Protein AF-A0A914UEM9-F1 (afdb_monomer_lite)

Structure (mmCIF, N/CA/C/O backbone):
data_AF-A0A914UEM9-F1
#
_entry.id   AF-A0A914UEM9-F1
#
loop_
_atom_site.group_PDB
_atom_site.id
_atom_site.type_symbol
_atom_site.label_atom_id
_atom_site.label_alt_id
_atom_site.label_comp_id
_atom_site.label_asym_id
_atom_site.label_entity_id
_atom_site.label_seq_id
_atom_site.pdbx_PDB_ins_code
_atom_site.Cartn_x
_atom_site.Cartn_y
_atom_site.Cartn_z
_atom_site.occupancy
_atom_site.B_iso_or_equiv
_atom_site.auth_seq_id
_atom_site.auth_comp_id
_atom_site.auth_asym_id
_atom_site.auth_atom_id
_atom_site.pdbx_PDB_model_num
ATOM 1 N N . MET A 1 1 ? -9.855 -12.076 1.026 1.00 91.25 1 MET A N 1
ATOM 2 C CA . MET A 1 1 ? -9.933 -10.634 0.685 1.00 91.25 1 MET A CA 1
ATOM 3 C C . MET A 1 1 ? -11.209 -9.962 1.185 1.00 91.25 1 MET A C 1
ATOM 5 O O . MET A 1 1 ? -11.087 -9.102 2.037 1.00 91.25 1 MET A O 1
ATOM 9 N N . VAL A 1 2 ? -12.423 -10.359 0.772 1.00 93.00 2 VAL A N 1
ATOM 10 C CA . VAL A 1 2 ? -13.680 -9.670 1.176 1.00 93.00 2 VAL A CA 1
ATOM 11 C C . VAL A 1 2 ? -13.803 -9.427 2.689 1.00 93.00 2 VAL A C 1
ATOM 13 O O . VAL A 1 2 ? -14.109 -8.320 3.117 1.00 93.00 2 VAL A O 1
ATOM 16 N N . ARG A 1 3 ? -13.522 -10.442 3.517 1.00 93.50 3 ARG A N 1
ATOM 17 C CA . ARG A 1 3 ? -13.557 -10.300 4.983 1.00 93.50 3 ARG A CA 1
ATOM 18 C C . ARG A 1 3 ? -12.525 -9.303 5.518 1.00 93.50 3 ARG A C 1
ATOM 20 O O . ARG A 1 3 ? -12.827 -8.578 6.455 1.00 93.50 3 ARG A O 1
ATOM 27 N N . ILE A 1 4 ? -11.347 -9.244 4.893 1.00 94.81 4 ILE A N 1
ATOM 28 C CA . ILE A 1 4 ? -10.305 -8.262 5.214 1.00 94.81 4 ILE A CA 1
ATOM 29 C C . ILE A 1 4 ? -10.827 -6.861 4.904 1.00 94.81 4 ILE A C 1
ATOM 31 O O . ILE A 1 4 ? -10.777 -6.002 5.769 1.00 94.81 4 ILE A O 1
ATOM 35 N N . PHE A 1 5 ? -11.418 -6.640 3.728 1.00 96.56 5 PHE A N 1
ATOM 36 C CA . PHE A 1 5 ? -11.976 -5.332 3.362 1.00 96.56 5 PHE A CA 1
ATOM 37 C C . PHE A 1 5 ? -13.096 -4.873 4.299 1.00 96.56 5 PHE A C 1
ATOM 39 O O . PHE A 1 5 ? -13.142 -3.699 4.651 1.00 96.56 5 PHE A O 1
ATOM 46 N N . LYS A 1 6 ? -13.941 -5.796 4.778 1.00 96.31 6 LYS A N 1
ATOM 47 C CA . LYS A 1 6 ? -14.909 -5.491 5.845 1.00 96.31 6 LYS A CA 1
ATOM 48 C C . LYS A 1 6 ? -14.210 -5.038 7.131 1.00 96.31 6 LYS A C 1
ATOM 50 O O . LYS A 1 6 ? -14.625 -4.053 7.724 1.00 96.31 6 LYS A O 1
ATOM 55 N N . ALA A 1 7 ? -13.133 -5.714 7.532 1.00 95.88 7 ALA A N 1
ATOM 56 C CA . ALA A 1 7 ? -12.349 -5.339 8.709 1.00 95.88 7 ALA A CA 1
ATOM 57 C C . ALA A 1 7 ? -11.552 -4.032 8.534 1.00 95.88 7 ALA A C 1
ATOM 59 O O . ALA A 1 7 ? -11.283 -3.361 9.525 1.00 95.88 7 ALA A O 1
ATOM 60 N N . LEU A 1 8 ? -11.200 -3.653 7.298 1.00 96.50 8 LEU A N 1
ATOM 61 C CA . LEU A 1 8 ? -10.602 -2.351 6.984 1.00 96.50 8 LEU A CA 1
ATOM 62 C C . LEU A 1 8 ? -11.606 -1.199 7.072 1.00 96.50 8 LEU A C 1
ATOM 64 O O . LEU A 1 8 ? -11.178 -0.051 7.106 1.00 96.50 8 LEU A O 1
ATOM 68 N N . ASN A 1 9 ? -12.910 -1.485 7.083 1.00 96.06 9 ASN A N 1
ATOM 69 C CA . ASN A 1 9 ? -13.981 -0.512 7.293 1.00 96.06 9 ASN A CA 1
ATOM 70 C C . ASN A 1 9 ? -13.855 0.771 6.439 1.00 96.06 9 ASN A C 1
ATOM 72 O O . ASN A 1 9 ? -14.001 1.882 6.935 1.00 96.06 9 ASN A O 1
ATOM 76 N N . GLY A 1 10 ? -13.514 0.621 5.154 1.00 96.88 10 GLY A N 1
ATOM 77 C CA . GLY A 1 10 ? -13.405 1.746 4.216 1.00 96.88 10 GLY A CA 1
ATOM 78 C C . GLY A 1 10 ? -12.143 2.610 4.348 1.00 96.88 10 GLY A C 1
ATOM 79 O O . GLY A 1 10 ? -12.028 3.610 3.640 1.00 96.88 10 GLY A O 1
ATOM 80 N N . THR A 1 11 ? -11.191 2.231 5.205 1.00 97.31 11 THR A N 1
ATOM 81 C CA . THR A 1 11 ? -9.932 2.972 5.379 1.00 97.31 11 THR A CA 1
ATOM 82 C C . THR A 1 11 ? -8.986 2.874 4.184 1.00 97.31 11 THR A C 1
ATOM 84 O O . THR A 1 11 ? -8.982 1.899 3.429 1.00 97.31 11 THR A O 1
ATOM 87 N N . PHE A 1 12 ? -8.158 3.905 4.035 1.00 97.62 12 PHE A N 1
ATOM 88 C CA . PHE A 1 12 ? -7.125 4.029 3.020 1.00 97.62 12 PHE A CA 1
ATOM 89 C C . PHE A 1 12 ? -5.820 3.422 3.548 1.00 97.62 12 PHE A C 1
ATOM 91 O O . PHE A 1 12 ? -5.237 3.897 4.521 1.00 97.62 12 PHE A O 1
ATOM 98 N N . ASN A 1 13 ? -5.337 2.362 2.906 1.00 96.88 13 ASN A N 1
ATOM 99 C CA . ASN A 1 13 ? -4.063 1.723 3.213 1.00 96.88 13 ASN A CA 1
ATOM 100 C C . ASN A 1 13 ? -3.020 2.086 2.155 1.00 96.88 13 ASN A C 1
ATOM 102 O O . ASN A 1 13 ? -3.030 1.541 1.051 1.00 96.88 13 ASN A O 1
ATOM 106 N N . ALA A 1 14 ? -2.100 2.968 2.527 1.00 95.69 14 ALA A N 1
ATOM 107 C CA . ALA A 1 14 ? -0.901 3.289 1.767 1.00 95.69 14 ALA A CA 1
ATOM 108 C C . ALA A 1 14 ? 0.314 3.266 2.700 1.00 95.69 14 ALA A C 1
ATOM 110 O O . ALA A 1 14 ? 0.202 3.555 3.891 1.00 95.69 14 ALA A O 1
ATOM 111 N N . GLU A 1 15 ? 1.468 2.898 2.157 1.00 93.44 15 GLU A N 1
ATOM 112 C CA . GLU A 1 15 ? 2.745 3.073 2.846 1.00 93.44 15 GLU A CA 1
ATOM 113 C C . GLU A 1 15 ? 3.099 4.561 2.898 1.00 93.44 15 GLU A C 1
ATOM 115 O O . GLU A 1 15 ? 2.833 5.282 1.939 1.00 93.44 15 GLU A O 1
ATOM 120 N N . VAL A 1 16 ? 3.712 5.008 3.993 1.00 92.94 16 VAL A N 1
ATOM 121 C CA . VAL A 1 16 ? 4.121 6.402 4.184 1.00 92.94 16 VAL A CA 1
ATOM 122 C C . VAL A 1 16 ? 5.582 6.457 4.591 1.00 92.94 16 VAL A C 1
ATOM 124 O O . VAL A 1 16 ? 5.973 5.974 5.653 1.00 92.94 16 VAL A O 1
ATOM 127 N N . THR A 1 17 ? 6.390 7.098 3.757 1.00 89.06 17 THR A N 1
ATOM 128 C CA . THR A 1 17 ? 7.790 7.414 4.047 1.00 89.06 17 THR A CA 1
ATOM 129 C C . THR A 1 17 ? 8.141 8.807 3.524 1.00 89.06 17 THR A C 1
ATOM 131 O O . THR A 1 17 ? 7.379 9.433 2.778 1.00 89.06 17 THR A O 1
ATOM 134 N N . MET A 1 18 ? 9.302 9.326 3.925 1.00 87.25 18 MET A N 1
ATOM 135 C CA . MET A 1 18 ? 9.794 10.594 3.392 1.00 87.25 18 MET A CA 1
ATOM 136 C C . MET A 1 18 ? 10.215 10.440 1.936 1.00 87.25 18 MET A C 1
ATOM 138 O O . MET A 1 18 ? 11.053 9.603 1.607 1.00 87.25 18 MET A O 1
ATOM 142 N N . LEU A 1 19 ? 9.666 11.302 1.080 1.00 84.88 19 LEU A N 1
ATOM 143 C CA . LEU A 1 19 ? 10.053 11.359 -0.322 1.00 84.88 19 LEU A CA 1
ATOM 144 C C . LEU A 1 19 ? 11.478 11.893 -0.474 1.00 84.88 19 LEU A C 1
ATOM 146 O O . LEU A 1 19 ? 11.814 12.965 0.050 1.00 84.88 19 LEU A O 1
ATOM 150 N N . GLU A 1 20 ? 12.301 11.166 -1.226 1.00 81.38 20 GLU A N 1
ATOM 151 C CA . GLU A 1 20 ? 13.685 11.534 -1.484 1.00 81.38 20 GLU A CA 1
ATOM 152 C C . GLU A 1 20 ? 13.771 12.841 -2.282 1.00 81.38 20 GLU A C 1
ATOM 154 O O . GLU A 1 20 ? 13.004 13.088 -3.215 1.00 81.38 20 GLU A O 1
ATOM 159 N N . SER A 1 21 ? 14.737 13.695 -1.935 1.00 74.81 21 SER A N 1
ATOM 160 C CA . SER A 1 21 ? 14.881 15.033 -2.525 1.00 74.81 21 SER A CA 1
ATOM 161 C C . SER A 1 21 ? 15.040 15.013 -4.047 1.00 74.81 21 SER A C 1
ATOM 163 O O . SER A 1 21 ? 14.469 15.863 -4.724 1.00 74.81 21 SER A O 1
ATOM 165 N N . TYR A 1 22 ? 15.749 14.023 -4.600 1.00 68.56 22 TYR A N 1
ATOM 166 C CA . TYR A 1 22 ? 15.959 13.907 -6.047 1.00 68.56 22 TYR A CA 1
ATOM 167 C C . TYR A 1 22 ? 14.658 13.630 -6.822 1.00 68.56 22 TYR A C 1
ATOM 169 O O . TYR A 1 22 ? 14.512 14.095 -7.953 1.00 68.56 22 TYR A O 1
ATOM 177 N N . ARG A 1 23 ? 13.685 12.941 -6.207 1.00 72.44 23 ARG A N 1
ATOM 178 C CA . ARG A 1 23 ? 12.382 12.622 -6.820 1.00 72.44 23 ARG A CA 1
ATOM 179 C C . ARG A 1 23 ? 11.413 13.801 -6.837 1.00 72.44 23 ARG A C 1
ATOM 181 O O . ARG A 1 23 ? 10.505 13.830 -7.657 1.00 72.44 23 ARG A O 1
ATOM 188 N N . LYS A 1 24 ? 11.641 14.801 -5.979 1.00 63.75 24 LYS A N 1
ATOM 189 C CA . LYS A 1 24 ? 10.863 16.054 -5.935 1.00 63.75 24 LYS A CA 1
ATOM 190 C C . LYS A 1 24 ? 11.179 16.992 -7.100 1.00 63.75 24 LYS A C 1
ATOM 192 O O . LYS A 1 24 ? 10.465 17.966 -7.312 1.00 63.75 24 LYS A O 1
ATOM 197 N N . SER A 1 25 ? 12.273 16.745 -7.821 1.00 62.50 25 SER A N 1
ATOM 198 C CA . SER A 1 25 ? 12.655 17.575 -8.956 1.00 62.50 25 SER A CA 1
ATOM 199 C C . SER A 1 25 ? 11.899 17.154 -10.214 1.00 62.50 25 SER A C 1
ATOM 201 O O . SER A 1 25 ? 11.875 15.978 -10.582 1.00 62.50 25 SER A O 1
ATOM 203 N N . VAL A 1 26 ? 11.294 18.133 -10.885 1.00 61.00 26 VAL A N 1
ATOM 204 C CA . VAL A 1 26 ? 10.787 17.964 -12.246 1.00 61.00 26 VAL A CA 1
ATOM 205 C C . VAL A 1 26 ? 11.961 17.540 -13.136 1.00 61.00 26 VAL A C 1
ATOM 207 O O . VAL A 1 26 ? 13.005 18.200 -13.161 1.00 61.00 26 VAL A O 1
ATOM 210 N N . SER A 1 27 ? 11.825 16.403 -13.821 1.00 54.97 27 SER A N 1
ATOM 211 C CA . SER A 1 27 ? 12.893 15.806 -14.615 1.00 54.97 27 SER A CA 1
ATOM 212 C C . SER A 1 27 ? 13.383 16.807 -15.665 1.00 54.97 27 SER A C 1
ATOM 214 O O . SER A 1 27 ? 12.589 17.496 -16.317 1.00 54.97 27 SER A O 1
ATOM 216 N N . LYS A 1 28 ? 14.709 16.882 -15.858 1.00 49.06 28 LYS A N 1
ATOM 217 C CA . LYS A 1 28 ? 15.329 17.743 -16.884 1.00 49.06 28 LYS A CA 1
ATOM 218 C C . LYS A 1 28 ? 14.779 17.470 -18.294 1.00 49.06 28 LYS A C 1
ATOM 220 O O . LYS A 1 28 ? 14.818 18.376 -19.116 1.00 49.06 28 LYS A O 1
ATOM 225 N N . ILE A 1 29 ? 14.247 16.271 -18.556 1.00 46.22 29 ILE A N 1
ATOM 226 C CA . ILE A 1 29 ? 13.678 15.870 -19.854 1.00 46.22 29 ILE A CA 1
ATOM 227 C C . ILE A 1 29 ? 12.406 16.672 -20.179 1.00 46.22 29 ILE A C 1
ATOM 229 O O . ILE A 1 29 ? 12.174 16.990 -21.340 1.00 46.22 29 ILE A O 1
ATOM 233 N N . SER A 1 30 ? 11.638 17.108 -19.172 1.00 48.50 30 SER A N 1
ATOM 234 C CA . SER A 1 30 ? 10.476 17.990 -19.394 1.00 48.50 30 SER A CA 1
ATOM 235 C C . SER A 1 30 ? 10.841 19.407 -19.855 1.00 48.50 30 SER A C 1
ATOM 237 O O . SER A 1 30 ? 9.969 20.135 -20.303 1.00 48.50 30 SER 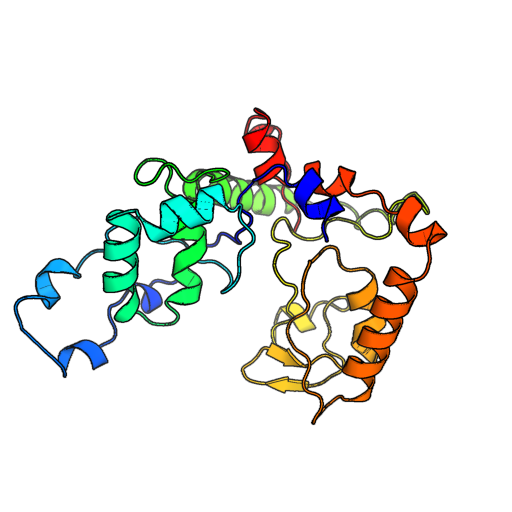A O 1
ATOM 239 N N . LYS A 1 31 ? 12.122 19.809 -19.794 1.00 49.06 31 LYS A N 1
ATOM 240 C CA . LYS A 1 31 ? 12.567 21.113 -20.318 1.00 49.06 31 LYS A CA 1
ATOM 241 C C . LYS A 1 31 ? 12.699 21.142 -21.845 1.00 49.06 31 LYS A C 1
ATOM 243 O O . LYS A 1 31 ? 12.972 22.206 -22.387 1.00 49.06 31 LYS A O 1
ATOM 248 N N . ILE A 1 32 ? 12.580 19.992 -22.515 1.00 50.66 32 ILE A N 1
ATOM 249 C CA . ILE A 1 32 ? 12.840 19.851 -23.956 1.00 50.66 32 ILE A CA 1
ATOM 250 C C . ILE A 1 32 ? 11.537 19.834 -24.778 1.00 50.66 32 ILE A C 1
ATOM 252 O O . ILE A 1 32 ? 11.580 20.175 -25.954 1.00 50.66 32 ILE A O 1
ATOM 256 N N . TYR A 1 33 ? 10.386 19.519 -24.171 1.00 45.78 33 TYR A N 1
ATOM 257 C CA . TYR A 1 33 ? 9.087 19.499 -24.852 1.00 45.78 33 TYR A CA 1
ATOM 258 C C . TYR A 1 33 ? 8.043 20.353 -24.109 1.00 45.78 33 TYR A C 1
ATOM 260 O O . TYR A 1 33 ? 7.664 20.040 -22.983 1.00 45.78 33 TYR A O 1
ATOM 268 N N . ASP A 1 34 ? 7.603 21.392 -24.820 1.00 44.41 34 ASP A N 1
ATOM 269 C CA . ASP A 1 34 ? 6.410 22.237 -24.679 1.00 44.41 34 ASP A CA 1
ATOM 270 C C . ASP A 1 34 ? 6.308 23.301 -23.561 1.00 44.41 34 ASP A C 1
ATOM 272 O O . ASP A 1 34 ? 6.219 23.039 -22.365 1.00 44.41 34 ASP A O 1
ATOM 276 N N . GLU A 1 35 ? 6.238 24.541 -24.064 1.00 48.81 35 GLU A N 1
ATOM 277 C CA . GLU A 1 35 ? 5.700 25.789 -23.511 1.00 48.81 35 GLU A CA 1
ATOM 278 C C . GLU A 1 35 ? 6.250 26.319 -22.175 1.00 48.81 35 GLU A C 1
ATOM 280 O O . GLU A 1 35 ? 5.877 25.934 -21.066 1.00 48.81 35 GLU A O 1
ATOM 285 N N . ILE A 1 36 ? 7.036 27.390 -22.322 1.00 49.34 36 ILE A N 1
ATOM 286 C CA . ILE A 1 36 ? 7.583 28.302 -21.302 1.00 49.34 36 ILE A CA 1
ATOM 287 C C . ILE A 1 36 ? 6.527 28.804 -20.281 1.00 49.34 36 ILE A C 1
ATOM 289 O O . ILE A 1 36 ? 6.896 29.276 -19.207 1.00 49.34 36 ILE A O 1
ATOM 293 N N . ILE A 1 37 ? 5.227 28.646 -20.556 1.00 47.09 37 ILE A N 1
ATOM 294 C CA . ILE A 1 37 ? 4.115 29.079 -19.695 1.00 47.09 37 ILE A CA 1
ATOM 295 C C . ILE A 1 37 ? 3.707 28.010 -18.654 1.00 47.09 37 ILE A C 1
ATOM 297 O O . ILE A 1 37 ? 3.358 28.363 -17.528 1.00 47.09 37 ILE A O 1
ATOM 301 N N . LEU A 1 38 ? 3.821 26.705 -18.944 1.00 48.44 38 LEU A N 1
ATOM 302 C CA . LEU A 1 38 ? 3.436 25.640 -17.993 1.00 48.44 38 LEU A CA 1
ATOM 303 C C . LEU A 1 38 ? 4.503 25.394 -16.911 1.00 48.44 38 LEU A C 1
ATOM 305 O O . LEU A 1 38 ? 4.184 25.048 -15.772 1.00 48.44 38 LEU A O 1
ATOM 309 N N . VAL A 1 39 ? 5.777 25.631 -17.229 1.00 49.78 39 VAL A N 1
ATOM 310 C CA . VAL A 1 39 ? 6.919 25.336 -16.342 1.00 49.78 39 VAL A CA 1
ATOM 311 C C . VAL A 1 39 ? 6.929 26.206 -15.074 1.00 49.78 39 VAL A C 1
ATOM 313 O O . VAL A 1 39 ? 7.381 25.750 -14.022 1.00 49.78 39 VAL A O 1
ATOM 316 N N . GLN A 1 40 ? 6.393 27.433 -15.119 1.00 48.44 40 GLN A N 1
ATOM 317 C CA . GLN A 1 40 ? 6.277 28.275 -13.919 1.00 48.44 40 GLN A CA 1
ATOM 318 C C . GLN A 1 40 ? 5.207 27.762 -12.940 1.00 48.44 40 GLN A C 1
ATOM 320 O O . GLN A 1 40 ? 5.440 27.790 -11.726 1.00 48.44 40 GLN A O 1
ATOM 325 N N . HIS A 1 41 ? 4.086 27.226 -13.440 1.00 49.84 41 HIS A N 1
ATOM 326 C CA . HIS A 1 41 ? 2.973 26.749 -12.608 1.00 49.84 41 HIS A CA 1
ATOM 327 C C . HIS A 1 41 ? 3.262 25.442 -11.855 1.00 49.84 41 HIS A C 1
ATOM 329 O O . HIS A 1 41 ? 2.723 25.250 -10.767 1.00 49.84 41 HIS A O 1
ATOM 335 N N . PHE A 1 42 ? 4.162 24.590 -12.352 1.00 60.34 42 PHE A N 1
ATOM 336 C CA . PHE A 1 42 ? 4.520 23.313 -11.710 1.00 60.34 42 PHE A CA 1
ATOM 337 C C . PHE A 1 42 ? 5.880 23.333 -11.001 1.00 60.34 42 PHE A C 1
ATOM 339 O O . PHE A 1 42 ? 6.461 22.290 -10.714 1.00 60.34 42 PHE A O 1
ATOM 346 N N . SER A 1 43 ? 6.404 24.520 -10.685 1.00 66.31 43 SER A N 1
ATOM 347 C CA . SER A 1 43 ? 7.657 24.662 -9.929 1.00 66.31 43 SER A CA 1
ATOM 348 C C . SER A 1 43 ? 7.545 24.186 -8.473 1.00 66.31 43 SER A C 1
ATOM 350 O O . SER A 1 43 ? 8.550 23.817 -7.862 1.00 66.31 43 SER A O 1
ATOM 352 N N . LYS A 1 44 ? 6.326 24.157 -7.918 1.00 81.81 44 LYS A N 1
ATOM 353 C CA . LYS A 1 44 ? 6.021 23.676 -6.566 1.00 81.81 44 LYS A CA 1
ATOM 354 C C . LYS A 1 44 ? 4.924 22.612 -6.617 1.00 81.81 44 LYS A C 1
ATOM 356 O O . LYS A 1 44 ? 4.004 22.744 -7.424 1.00 81.81 44 LYS A O 1
ATOM 361 N N . PRO A 1 45 ? 4.997 21.578 -5.765 1.00 88.25 45 PRO A N 1
ATOM 362 C CA . PRO A 1 45 ? 3.950 20.575 -5.718 1.00 88.25 45 PRO A CA 1
ATOM 363 C C . PRO A 1 45 ? 2.648 21.188 -5.173 1.00 88.25 45 PRO A C 1
ATOM 365 O O . PRO A 1 45 ? 2.701 21.987 -4.234 1.00 88.25 45 PRO A O 1
ATOM 368 N N . PRO A 1 46 ? 1.477 20.810 -5.718 1.00 91.38 46 PRO A N 1
ATOM 369 C CA . PRO A 1 46 ? 0.181 21.340 -5.280 1.00 91.38 46 PRO A CA 1
ATOM 370 C C . PRO A 1 46 ? -0.245 20.824 -3.897 1.00 91.38 46 PRO A C 1
ATOM 372 O O . PRO A 1 46 ? -1.200 21.339 -3.317 1.00 91.38 46 PRO A O 1
ATOM 375 N N . LEU A 1 47 ? 0.451 19.802 -3.388 1.00 93.56 47 LEU A N 1
ATOM 376 C CA . LEU A 1 47 ? 0.248 19.155 -2.095 1.00 93.56 47 LEU A CA 1
ATOM 377 C C . LEU A 1 47 ? 1.610 18.784 -1.487 1.00 93.56 47 LEU A C 1
ATOM 379 O O . LEU A 1 47 ? 2.545 18.490 -2.240 1.00 93.56 47 LEU A O 1
ATOM 383 N N . PRO A 1 48 ? 1.744 18.720 -0.150 1.00 93.88 48 PRO A N 1
ATOM 384 C CA . PRO A 1 48 ? 2.904 18.101 0.484 1.00 93.88 48 PRO A CA 1
ATOM 385 C C . PRO A 1 48 ? 3.080 16.652 0.009 1.00 93.88 48 PRO A C 1
ATOM 387 O O . PRO A 1 48 ? 2.202 15.811 0.200 1.00 93.88 48 PRO A O 1
ATOM 390 N N . LEU A 1 49 ? 4.211 16.364 -0.640 1.00 93.62 49 LEU A N 1
ATOM 391 C CA . LEU A 1 49 ? 4.459 15.052 -1.235 1.00 93.62 49 LEU A CA 1
ATOM 392 C C . LEU A 1 49 ? 4.973 14.048 -0.205 1.00 93.62 49 LEU A C 1
ATOM 394 O O . LEU A 1 49 ? 5.947 14.316 0.507 1.00 93.62 49 LEU A O 1
ATOM 398 N N . TRP A 1 50 ? 4.386 12.858 -0.232 1.00 94.56 50 TRP A N 1
ATOM 399 C CA . TRP A 1 50 ? 4.779 11.706 0.571 1.00 94.56 50 TRP A CA 1
ATOM 400 C C . TRP A 1 50 ? 5.162 10.547 -0.332 1.00 94.56 50 TRP A C 1
ATOM 402 O O . TRP A 1 50 ? 4.529 10.335 -1.365 1.00 94.56 50 TRP A O 1
ATOM 412 N N . LYS A 1 51 ? 6.178 9.780 0.071 1.00 93.06 51 LYS A N 1
ATOM 413 C CA . LYS A 1 51 ? 6.517 8.541 -0.620 1.00 93.06 51 LYS A CA 1
ATOM 414 C C . LYS A 1 51 ? 5.603 7.421 -0.140 1.00 93.06 51 LYS A C 1
ATOM 416 O O . LYS A 1 51 ? 5.399 7.253 1.063 1.00 93.06 51 LYS A O 1
ATOM 421 N N . SER A 1 52 ? 5.125 6.633 -1.087 1.00 92.75 52 SER A N 1
ATOM 422 C CA . SER A 1 52 ? 4.381 5.396 -0.898 1.00 92.75 52 SER A CA 1
ATOM 423 C C . SER A 1 52 ? 4.924 4.297 -1.800 1.00 92.75 52 SER A C 1
ATOM 425 O O . SER A 1 52 ? 5.598 4.554 -2.794 1.00 92.75 52 SER A O 1
ATOM 427 N N . SER A 1 53 ? 4.543 3.060 -1.510 1.00 90.94 53 SER A N 1
ATOM 428 C CA . SER A 1 53 ? 4.536 1.993 -2.506 1.00 90.94 53 SER A CA 1
ATOM 429 C C . SER A 1 53 ? 3.698 2.400 -3.730 1.00 90.94 53 SER A C 1
ATOM 431 O O . SER A 1 53 ? 2.774 3.206 -3.613 1.00 90.94 53 SER A O 1
ATOM 433 N N . LEU A 1 54 ? 3.959 1.803 -4.897 1.00 91.19 54 LEU A N 1
ATOM 434 C CA . LEU A 1 54 ? 3.159 2.040 -6.113 1.00 91.19 54 LEU A CA 1
ATOM 435 C C . LEU A 1 54 ? 1.717 1.510 -6.036 1.00 91.19 54 LEU A C 1
ATOM 437 O O . LEU A 1 54 ? 0.933 1.715 -6.960 1.00 91.19 54 LEU A O 1
ATOM 441 N N . SER A 1 55 ? 1.352 0.817 -4.958 1.00 94.50 55 SER A N 1
ATOM 442 C CA . SER A 1 55 ? -0.001 0.316 -4.729 1.00 94.50 55 SER A CA 1
ATOM 443 C C . SER A 1 55 ? -0.582 0.813 -3.411 1.00 94.50 55 SER A C 1
ATOM 445 O O . SER A 1 55 ? 0.130 1.048 -2.438 1.00 94.50 55 SER A O 1
ATOM 447 N N . ALA A 1 56 ? -1.906 0.909 -3.380 1.00 96.50 56 ALA A N 1
ATOM 448 C CA . ALA A 1 56 ? -2.691 1.211 -2.197 1.00 96.50 56 ALA A CA 1
ATOM 449 C C . ALA A 1 56 ? -4.028 0.464 -2.254 1.00 96.50 56 ALA A C 1
ATOM 451 O O . ALA A 1 56 ? -4.469 0.034 -3.321 1.00 96.50 56 ALA A O 1
ATOM 452 N N . THR A 1 57 ? -4.680 0.331 -1.104 1.00 97.38 57 THR A N 1
ATOM 453 C CA . THR A 1 57 ? -6.030 -0.229 -0.976 1.00 97.38 57 THR A CA 1
ATOM 454 C C . THR A 1 57 ? -6.930 0.844 -0.392 1.00 97.38 57 THR A C 1
ATOM 456 O O . THR A 1 57 ? -6.633 1.368 0.676 1.00 97.38 57 THR A O 1
ATOM 459 N N . PHE A 1 58 ? -8.023 1.177 -1.067 1.00 97.62 58 PHE A N 1
ATOM 460 C CA . PHE A 1 58 ? -8.944 2.228 -0.637 1.00 97.62 58 PHE A CA 1
ATOM 461 C C . PHE A 1 58 ? -10.377 1.922 -1.082 1.00 97.62 58 PHE A C 1
ATOM 463 O O . PHE A 1 58 ? -10.618 1.004 -1.869 1.00 97.62 58 PHE A O 1
ATOM 470 N N . SER A 1 59 ? -11.339 2.664 -0.535 1.00 97.81 59 SER A N 1
ATOM 471 C CA . SER A 1 59 ? -12.766 2.442 -0.769 1.00 97.81 59 SER A CA 1
ATOM 472 C C . SER A 1 59 ? -13.248 3.042 -2.094 1.00 97.81 59 SER A C 1
ATOM 474 O O . SER A 1 59 ? -12.571 3.850 -2.737 1.00 97.81 59 SER A O 1
ATOM 476 N N . ARG A 1 60 ? -14.462 2.673 -2.515 1.00 98.00 60 ARG A N 1
ATOM 477 C CA . ARG A 1 60 ? -15.086 3.264 -3.708 1.00 98.00 60 ARG A CA 1
ATOM 478 C C . ARG A 1 60 ? -15.354 4.756 -3.509 1.00 98.00 60 ARG A C 1
ATOM 480 O O . ARG A 1 60 ? -15.278 5.532 -4.457 1.00 98.00 60 ARG A O 1
ATOM 487 N N . GLU A 1 61 ? -15.651 5.161 -2.284 1.00 98.12 61 GLU A N 1
ATOM 488 C CA . GLU A 1 61 ? -15.839 6.544 -1.867 1.00 98.12 61 GLU A CA 1
ATOM 489 C C . GLU A 1 61 ? -14.554 7.345 -2.091 1.00 98.12 61 GLU A C 1
ATOM 491 O O . GLU A 1 61 ? -14.602 8.395 -2.735 1.00 98.12 61 GLU A O 1
ATOM 496 N N . SER A 1 62 ? -13.399 6.814 -1.670 1.00 98.19 62 SER A N 1
ATOM 497 C CA . SER A 1 62 ? -12.091 7.416 -1.963 1.00 98.19 62 SER A CA 1
ATOM 498 C C . SER A 1 62 ? -11.852 7.505 -3.474 1.00 98.19 62 SER A C 1
ATOM 500 O O . SER A 1 62 ? -11.472 8.560 -3.974 1.00 98.19 62 SER A O 1
ATOM 502 N N . ALA A 1 63 ? -12.153 6.441 -4.229 1.00 98.31 63 ALA A N 1
ATOM 503 C CA . ALA A 1 63 ? -12.009 6.431 -5.689 1.00 98.31 63 ALA A CA 1
ATOM 504 C C . ALA A 1 63 ? -12.837 7.538 -6.371 1.00 98.31 63 ALA A C 1
ATOM 506 O O . ALA A 1 63 ? -12.356 8.210 -7.282 1.00 98.31 63 ALA A O 1
ATOM 507 N N . ASN A 1 64 ? -14.068 7.763 -5.905 1.00 98.44 64 ASN A N 1
ATOM 508 C CA . ASN A 1 64 ? -14.940 8.815 -6.425 1.00 98.44 64 ASN A CA 1
ATOM 509 C C . ASN A 1 64 ? -14.391 10.220 -6.143 1.00 98.44 64 ASN A C 1
ATOM 511 O O . ASN A 1 64 ? -14.539 11.101 -6.990 1.00 98.44 64 ASN A O 1
ATOM 515 N N . VAL A 1 65 ? -13.769 10.437 -4.978 1.00 98.06 65 VAL A N 1
ATOM 516 C CA . VAL A 1 65 ? -13.105 11.709 -4.647 1.00 98.06 65 VAL A CA 1
ATOM 517 C C . VAL A 1 65 ? -11.877 11.917 -5.529 1.00 98.06 65 VAL A C 1
ATOM 519 O O . VAL A 1 65 ? -11.746 12.981 -6.130 1.00 98.06 65 VAL A O 1
ATOM 522 N N . ILE A 1 66 ? -11.030 10.895 -5.677 1.00 97.62 66 ILE A N 1
ATOM 523 C CA . ILE A 1 66 ? -9.848 10.917 -6.557 1.00 97.62 66 ILE A CA 1
ATOM 524 C C . ILE A 1 66 ? -10.257 11.296 -7.988 1.00 97.62 66 ILE A C 1
ATOM 526 O O . ILE A 1 66 ? -9.679 12.201 -8.580 1.00 97.62 66 ILE A O 1
ATOM 530 N N . ALA A 1 67 ? -11.303 10.670 -8.530 1.00 97.69 67 ALA A N 1
ATOM 531 C CA . ALA A 1 67 ? -11.737 10.906 -9.907 1.00 97.69 67 ALA A CA 1
ATOM 532 C C . ALA A 1 67 ? -12.312 12.313 -10.169 1.00 97.69 67 ALA A C 1
ATOM 534 O O . ALA A 1 67 ? -12.362 12.739 -11.320 1.00 97.69 67 ALA A O 1
ATOM 535 N N . LYS A 1 68 ? -12.783 13.022 -9.134 1.00 97.12 68 LYS A N 1
ATOM 536 C CA . LYS A 1 68 ? -13.497 14.309 -9.272 1.00 97.12 68 LYS A CA 1
ATOM 537 C C . LYS A 1 68 ? -12.736 15.509 -8.710 1.00 97.12 68 LYS A C 1
ATOM 539 O O . LYS A 1 68 ? -13.120 16.647 -8.963 1.00 97.12 68 LYS A O 1
ATOM 544 N N . SER A 1 69 ? -11.702 15.279 -7.908 1.00 96.25 69 SER A N 1
ATOM 545 C CA . SER A 1 69 ? -10.995 16.336 -7.189 1.00 96.25 69 SER A CA 1
ATOM 546 C C . SER A 1 69 ? -10.050 17.116 -8.104 1.00 96.25 69 SER A C 1
ATOM 548 O O . SER A 1 69 ? -9.123 16.551 -8.687 1.00 96.25 69 SER A O 1
ATOM 550 N N . VAL A 1 70 ? -10.217 18.444 -8.143 1.00 95.56 70 VAL A N 1
ATOM 551 C CA . VAL A 1 70 ? -9.289 19.364 -8.828 1.00 95.56 70 VAL A CA 1
ATOM 552 C C . VAL A 1 70 ? -7.865 19.203 -8.289 1.00 95.56 70 VAL A C 1
ATOM 554 O O . VAL A 1 70 ? -6.918 19.161 -9.065 1.00 95.56 70 VAL A O 1
ATOM 557 N N . LYS A 1 71 ? -7.702 18.998 -6.975 1.00 94.81 71 LYS A N 1
ATOM 558 C CA . LYS A 1 71 ? -6.386 18.756 -6.363 1.00 94.81 71 LYS A CA 1
ATOM 559 C C . LYS A 1 71 ? -5.743 17.452 -6.810 1.00 94.81 71 LYS A C 1
ATOM 561 O O . LYS A 1 71 ? -4.525 17.396 -6.955 1.00 94.81 71 LYS A O 1
ATOM 566 N N . THR A 1 72 ? -6.543 16.418 -7.068 1.00 95.69 72 THR A N 1
ATOM 567 C CA . THR A 1 72 ? -6.016 15.178 -7.655 1.00 95.69 72 THR A CA 1
ATOM 568 C C . THR A 1 72 ? -5.519 15.428 -9.074 1.00 95.69 72 THR A C 1
ATOM 570 O O . THR A 1 72 ? -4.428 14.986 -9.423 1.00 95.69 72 THR A O 1
ATOM 573 N N . PHE A 1 73 ? -6.273 16.182 -9.873 1.00 94.56 73 PHE A N 1
ATOM 574 C CA . PHE A 1 73 ? -5.863 16.543 -11.226 1.00 94.56 73 PHE A CA 1
ATOM 575 C C . PHE A 1 73 ? -4.579 17.391 -11.244 1.00 94.56 73 PHE A C 1
ATOM 577 O O . PHE A 1 73 ? -3.635 17.045 -11.952 1.00 94.56 73 PHE A O 1
ATOM 584 N N . GLU A 1 74 ? -4.495 18.435 -10.413 1.00 93.50 74 GLU A N 1
ATOM 585 C CA . GLU A 1 74 ? -3.280 19.248 -10.241 1.00 93.50 74 GLU A CA 1
ATOM 586 C C . GLU A 1 74 ? -2.072 18.383 -9.857 1.00 93.50 74 GLU A C 1
ATOM 588 O O . GLU A 1 74 ? -0.987 18.540 -10.424 1.00 93.50 74 GLU A O 1
ATOM 593 N N . LEU A 1 75 ? -2.256 17.445 -8.918 1.00 93.25 75 LEU A N 1
ATOM 594 C CA . LEU A 1 75 ? -1.199 16.530 -8.495 1.00 93.25 75 LEU A CA 1
ATOM 595 C C . LEU A 1 75 ? -0.743 15.625 -9.643 1.00 93.25 75 LEU A C 1
ATOM 597 O O . LEU A 1 75 ? 0.458 15.474 -9.843 1.00 93.25 75 LEU A O 1
ATOM 601 N N . LEU A 1 76 ? -1.667 15.041 -10.408 1.00 93.12 76 LEU A N 1
ATOM 602 C CA . LEU A 1 76 ? -1.329 14.189 -11.552 1.00 93.12 76 LEU A CA 1
ATOM 603 C C . LEU A 1 76 ? -0.558 14.961 -12.630 1.00 93.12 76 LEU A C 1
ATOM 605 O O . LEU A 1 76 ? 0.423 14.438 -13.161 1.00 93.12 76 LEU A O 1
ATOM 609 N N . LEU A 1 77 ? -0.954 16.205 -12.919 1.00 90.69 77 LEU A N 1
ATOM 610 C CA . LEU A 1 77 ? -0.227 17.071 -13.851 1.00 90.69 77 LEU A CA 1
ATOM 611 C C . LEU A 1 77 ? 1.192 17.365 -13.361 1.00 90.69 77 LEU A C 1
ATOM 613 O O . LEU A 1 77 ? 2.140 17.230 -14.130 1.00 90.69 77 LEU A O 1
ATOM 617 N N . TYR A 1 78 ? 1.354 17.694 -12.079 1.00 88.44 78 TYR A N 1
ATOM 618 C CA . TYR A 1 78 ? 2.672 17.902 -11.484 1.00 88.44 78 TYR A CA 1
ATOM 619 C C . TYR A 1 78 ? 3.535 16.629 -11.563 1.00 88.44 78 TYR A C 1
ATOM 621 O O . TYR A 1 78 ? 4.669 16.653 -12.045 1.00 88.44 78 TYR A O 1
ATOM 629 N N . LEU A 1 79 ? 2.983 15.492 -11.132 1.00 89.38 79 LEU A N 1
ATOM 630 C CA . LEU A 1 79 ? 3.698 14.221 -11.044 1.00 89.38 79 LEU A CA 1
ATOM 631 C C . LEU A 1 79 ? 4.069 13.642 -12.414 1.00 89.38 79 LEU A C 1
ATOM 633 O O . LEU A 1 79 ? 5.080 12.944 -12.504 1.00 89.38 79 LEU A O 1
ATOM 637 N N . LYS A 1 80 ? 3.343 13.978 -13.492 1.00 87.00 80 LYS A N 1
ATOM 638 C CA . LYS A 1 80 ? 3.698 13.612 -14.880 1.00 87.00 80 LYS A CA 1
ATOM 639 C C . LYS A 1 80 ? 5.147 13.968 -15.228 1.00 87.00 80 LYS A C 1
ATOM 641 O O . LYS A 1 80 ? 5.765 13.304 -16.056 1.00 87.00 80 LYS A O 1
ATOM 646 N N . HIS A 1 81 ? 5.690 14.998 -14.586 1.00 81.81 81 HIS A N 1
ATOM 647 C CA . HIS A 1 81 ? 7.036 15.490 -14.843 1.00 81.81 81 HIS A CA 1
ATOM 648 C C . HIS A 1 81 ? 8.062 15.072 -13.777 1.00 81.81 81 HIS A C 1
ATOM 650 O O . HIS A 1 81 ? 9.215 15.486 -13.858 1.00 81.81 81 HIS A O 1
ATOM 656 N N . THR A 1 82 ? 7.690 14.241 -12.801 1.00 83.06 82 THR A N 1
ATOM 657 C CA . THR A 1 82 ? 8.590 13.718 -11.753 1.00 83.06 82 THR A CA 1
ATOM 658 C C . THR A 1 82 ? 9.067 12.293 -12.046 1.00 83.06 82 THR A C 1
ATOM 660 O O . THR A 1 82 ? 8.493 11.591 -12.877 1.00 83.06 82 THR A O 1
ATOM 663 N N . SER A 1 83 ? 10.128 11.852 -11.366 1.00 82.31 83 SER A N 1
ATOM 664 C CA . SER A 1 83 ? 10.590 10.455 -11.416 1.00 82.31 83 SER A CA 1
ATOM 665 C C . SER A 1 83 ? 9.824 9.584 -10.415 1.00 82.31 83 SER A C 1
ATOM 667 O O . SER A 1 83 ? 9.636 10.013 -9.278 1.00 82.31 83 SER A O 1
ATOM 669 N N . CYS A 1 84 ? 9.441 8.360 -10.812 1.00 84.00 84 CYS A N 1
ATOM 670 C CA . CYS A 1 84 ? 8.673 7.414 -9.979 1.00 84.00 84 CYS A CA 1
ATOM 671 C C . CYS A 1 84 ? 7.415 8.064 -9.374 1.00 84.00 84 CYS A C 1
ATOM 673 O O . CYS A 1 84 ? 7.209 8.079 -8.159 1.00 84.00 84 CYS A O 1
ATOM 675 N N . SER A 1 85 ? 6.614 8.682 -10.240 1.00 86.69 85 SER A N 1
ATOM 676 C CA . SER A 1 85 ? 5.444 9.485 -9.879 1.00 86.69 85 SER A CA 1
ATOM 677 C C . SER A 1 85 ? 4.368 8.704 -9.125 1.00 86.69 85 SER A C 1
ATOM 679 O O . SER A 1 85 ? 3.726 9.235 -8.221 1.00 86.69 85 SER A O 1
ATOM 681 N N . ASP A 1 86 ? 4.200 7.431 -9.457 1.00 86.44 86 ASP A N 1
ATOM 682 C CA . ASP A 1 86 ? 3.310 6.481 -8.796 1.00 86.44 86 ASP A CA 1
ATOM 683 C C . ASP A 1 86 ? 3.679 6.246 -7.323 1.00 86.44 86 ASP A C 1
ATOM 685 O O . ASP A 1 86 ? 2.794 6.189 -6.467 1.00 86.44 86 ASP A O 1
ATOM 689 N N . GLU A 1 87 ? 4.973 6.226 -6.994 1.00 91.88 87 GLU A N 1
ATOM 690 C CA . GLU A 1 87 ? 5.470 6.144 -5.612 1.00 91.88 87 GLU A CA 1
ATOM 691 C C . GLU A 1 87 ? 5.321 7.455 -4.824 1.00 91.88 87 GLU A C 1
ATOM 693 O O . GLU A 1 87 ? 5.690 7.517 -3.656 1.00 91.88 87 GLU A O 1
ATOM 698 N N . SER A 1 88 ? 4.782 8.514 -5.430 1.00 92.31 88 SER A N 1
ATOM 699 C CA . SER A 1 88 ? 4.450 9.769 -4.737 1.00 92.31 88 SER A CA 1
ATOM 700 C C . SER A 1 88 ? 2.954 10.080 -4.755 1.00 92.31 88 SER A C 1
ATOM 702 O O . SER A 1 88 ? 2.531 11.111 -4.232 1.00 92.31 88 SER A O 1
ATOM 704 N N . LEU A 1 89 ? 2.137 9.221 -5.368 1.00 95.25 89 LEU A N 1
ATOM 705 C CA . LEU A 1 89 ? 0.724 9.496 -5.607 1.00 95.25 89 LEU A CA 1
ATOM 706 C C . LEU A 1 89 ? -0.142 9.134 -4.396 1.00 95.25 89 LEU A C 1
ATOM 708 O O . LEU A 1 89 ? -0.876 9.974 -3.876 1.00 95.25 89 LEU A O 1
ATOM 712 N N . TRP A 1 90 ? -0.070 7.884 -3.936 1.00 96.62 90 TRP A N 1
ATOM 713 C CA . TRP A 1 90 ? -1.101 7.327 -3.058 1.00 96.62 90 TRP A CA 1
ATOM 714 C C . TRP A 1 90 ? -1.068 7.885 -1.639 1.00 96.62 90 TRP A C 1
ATOM 716 O O . TRP A 1 90 ? -2.110 8.307 -1.137 1.00 96.62 90 TRP A O 1
ATOM 726 N N . ALA A 1 91 ? 0.108 7.946 -1.004 1.00 95.81 91 ALA A N 1
ATOM 727 C CA . ALA A 1 91 ? 0.226 8.580 0.312 1.00 95.81 91 ALA A CA 1
ATOM 728 C C . ALA A 1 91 ? -0.049 10.084 0.250 1.00 95.81 91 ALA A C 1
ATOM 730 O O . ALA A 1 91 ? -0.596 10.634 1.196 1.00 95.81 91 ALA A O 1
ATOM 731 N N . THR A 1 92 ? 0.265 10.752 -0.861 1.00 96.69 92 THR A N 1
ATOM 732 C CA . THR A 1 92 ? -0.050 12.176 -1.027 1.00 96.69 92 THR A CA 1
ATOM 733 C C . THR A 1 92 ? -1.560 12.406 -1.112 1.00 96.69 92 THR A C 1
ATOM 735 O O . THR A 1 92 ? -2.074 13.316 -0.467 1.00 96.69 92 THR A O 1
ATOM 738 N N . LEU A 1 93 ? -2.300 11.580 -1.857 1.00 97.06 93 LEU A N 1
ATOM 739 C CA . LEU A 1 93 ? -3.757 11.710 -1.963 1.00 97.06 93 LEU A CA 1
ATOM 740 C C . LEU A 1 93 ? -4.483 11.322 -0.670 1.00 97.06 93 LEU A C 1
ATOM 742 O O . LEU A 1 93 ? -5.412 12.013 -0.260 1.00 97.06 93 LEU A O 1
ATOM 746 N N . GLY A 1 94 ? -4.073 10.224 -0.031 1.00 96.94 94 GLY A N 1
ATOM 747 C CA . GLY A 1 94 ? -4.688 9.742 1.208 1.00 96.94 94 GLY A CA 1
ATOM 748 C C . GLY A 1 94 ? -4.226 10.465 2.475 1.00 96.94 94 GLY A C 1
ATOM 749 O O . GLY A 1 94 ? -4.873 10.315 3.507 1.00 96.94 94 GLY A O 1
ATOM 750 N N . GLY A 1 95 ? -3.122 11.215 2.398 1.00 96.75 95 GLY A N 1
ATOM 751 C CA . GLY A 1 95 ? -2.335 11.679 3.542 1.00 96.75 95 GLY A CA 1
ATOM 752 C C . GLY A 1 95 ? -2.346 13.183 3.823 1.00 96.75 95 GLY A C 1
ATOM 753 O O . GLY A 1 95 ? -1.627 13.628 4.717 1.00 96.75 95 GLY A O 1
ATOM 754 N N . ASN A 1 96 ? -3.093 13.977 3.051 1.00 97.19 96 ASN A N 1
ATOM 755 C CA . ASN A 1 96 ? -3.121 15.444 3.149 1.00 97.19 96 ASN A CA 1
ATOM 756 C C . ASN A 1 96 ? -4.537 15.961 3.482 1.00 97.19 96 ASN A C 1
ATOM 758 O O . ASN A 1 96 ? -5.168 16.599 2.631 1.00 97.19 96 ASN A O 1
ATOM 762 N N . PRO A 1 97 ? -5.051 15.695 4.700 1.00 95.88 97 PRO A N 1
ATOM 763 C CA . PRO A 1 97 ? -6.437 15.990 5.070 1.00 95.88 97 PRO A CA 1
ATOM 764 C C . PRO A 1 97 ? -6.770 17.489 5.039 1.00 95.88 97 PRO A C 1
ATOM 766 O O . PRO A 1 97 ? -7.906 17.841 4.739 1.00 95.88 97 PRO A O 1
ATOM 769 N N . ASP A 1 98 ? -5.780 18.364 5.242 1.00 95.69 98 ASP A N 1
ATOM 770 C CA . ASP A 1 98 ? -5.951 19.825 5.172 1.00 95.69 98 ASP A CA 1
ATOM 771 C C . ASP A 1 98 ? -6.282 20.332 3.756 1.00 95.69 98 ASP A C 1
ATOM 773 O O . ASP A 1 98 ? -6.773 21.446 3.585 1.00 95.69 98 ASP A O 1
ATOM 777 N N . TYR A 1 99 ? -6.006 19.522 2.729 1.00 95.38 99 TYR A N 1
ATOM 778 C CA . TYR A 1 99 ? -6.157 19.898 1.321 1.00 95.38 99 TYR A CA 1
ATOM 779 C C . TYR A 1 99 ? -7.182 19.035 0.582 1.00 95.38 99 TYR A C 1
ATOM 781 O O . TYR A 1 99 ? -7.866 19.521 -0.320 1.00 95.38 99 TYR A O 1
ATOM 789 N N . ILE A 1 100 ? -7.269 17.747 0.924 1.00 95.19 100 ILE A N 1
ATOM 790 C CA . ILE A 1 100 ? -8.236 16.804 0.363 1.00 95.19 100 ILE A CA 1
ATOM 791 C C . ILE A 1 100 ? -8.800 15.963 1.504 1.00 95.19 100 ILE A C 1
ATOM 793 O O . ILE A 1 100 ? -8.109 15.115 2.068 1.00 95.19 100 ILE A O 1
ATOM 797 N N . LEU A 1 101 ? -10.092 16.134 1.783 1.00 95.31 101 LEU A N 1
ATOM 798 C CA . LEU A 1 101 ? -10.830 15.252 2.684 1.00 95.31 101 LEU A CA 1
ATOM 799 C C . LEU A 1 101 ? -11.062 13.902 1.998 1.00 95.31 101 LEU A C 1
ATOM 801 O O . LEU A 1 101 ? -12.086 13.673 1.354 1.00 95.31 101 LEU A O 1
ATOM 805 N N . MET A 1 102 ? -10.070 13.020 2.094 1.00 97.44 102 MET A N 1
ATOM 806 C CA . MET A 1 102 ? -10.129 11.681 1.522 1.00 97.44 102 MET A CA 1
ATOM 807 C C . MET A 1 102 ? -10.924 10.745 2.446 1.00 97.44 102 MET A C 1
ATOM 809 O O . MET A 1 102 ? -10.523 10.561 3.597 1.00 97.44 102 MET A O 1
ATOM 813 N N . PRO A 1 103 ? -12.008 10.097 1.974 1.00 97.56 103 PRO A N 1
ATOM 814 C CA . PRO A 1 103 ? -12.689 9.054 2.735 1.00 97.56 103 PRO A CA 1
ATOM 815 C C . PRO A 1 103 ? -11.703 7.968 3.165 1.00 97.56 103 PRO A C 1
ATOM 817 O O . PRO A 1 103 ? -10.952 7.449 2.336 1.00 97.56 103 PRO A O 1
ATOM 820 N N . GLY A 1 104 ? -11.680 7.66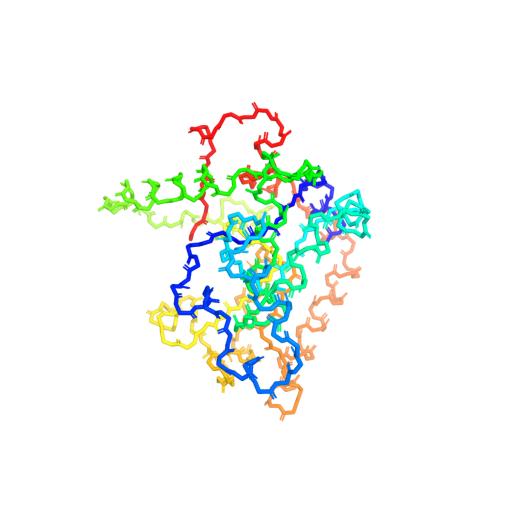1 4.462 1.00 96.69 104 GLY A N 1
ATOM 821 C CA . GLY A 1 104 ? -10.741 6.702 5.041 1.00 96.69 104 GLY A CA 1
ATOM 822 C C . GLY A 1 104 ? -9.274 7.150 5.049 1.00 96.69 104 GLY A C 1
ATOM 823 O O . GLY A 1 104 ? -8.414 6.331 5.368 1.00 96.69 104 GLY A O 1
ATOM 824 N N . GLY A 1 105 ? -8.978 8.397 4.670 1.00 96.50 105 GLY A N 1
ATOM 825 C CA . GLY A 1 105 ? -7.634 8.971 4.680 1.00 96.50 105 GLY A CA 1
ATOM 826 C C . GLY A 1 105 ? -7.066 9.163 6.087 1.00 96.50 105 GLY A C 1
ATOM 827 O O . GLY A 1 105 ? -7.700 8.854 7.095 1.00 96.50 105 GLY A O 1
ATOM 828 N N . PHE A 1 106 ? -5.843 9.673 6.151 1.00 95.25 106 PHE A N 1
ATOM 829 C CA . PHE A 1 106 ? -5.085 9.884 7.383 1.00 95.25 106 PHE A CA 1
ATOM 830 C C . PHE A 1 106 ? -4.196 11.131 7.253 1.00 95.25 106 PHE A C 1
ATOM 832 O O . PHE A 1 106 ? -4.035 11.671 6.164 1.00 95.25 106 PHE A O 1
ATOM 839 N N . SER A 1 107 ? -3.591 11.600 8.347 1.00 95.69 107 SER A N 1
ATOM 840 C CA . SER A 1 107 ? -2.561 12.650 8.295 1.00 95.69 107 SER A CA 1
ATOM 841 C C . SER A 1 107 ? -1.186 12.015 8.107 1.00 95.69 107 SER A C 1
ATOM 843 O O . SER A 1 107 ? -0.632 11.460 9.051 1.00 95.69 107 SER A O 1
ATOM 845 N N . ALA A 1 108 ? -0.610 12.065 6.902 1.00 95.38 108 ALA A N 1
ATOM 846 C CA . ALA A 1 108 ? 0.689 11.441 6.631 1.00 95.38 108 ALA A CA 1
ATOM 847 C C . ALA A 1 108 ? 1.826 12.050 7.466 1.00 95.38 108 ALA A C 1
ATOM 849 O O . ALA A 1 108 ? 2.747 11.332 7.850 1.00 95.38 108 ALA A O 1
ATOM 850 N N . SER A 1 109 ? 1.734 13.342 7.802 1.00 95.00 109 SER A N 1
ATOM 851 C CA . SER A 1 109 ? 2.712 14.024 8.656 1.00 95.00 109 SER A CA 1
ATOM 852 C C . SER A 1 109 ? 2.747 13.446 10.069 1.00 95.00 109 SER A C 1
ATOM 854 O O . SER A 1 109 ? 3.811 13.069 10.571 1.00 95.00 109 SER A O 1
ATOM 856 N N . GLU A 1 110 ? 1.576 13.307 10.686 1.00 94.06 110 GLU A N 1
ATOM 857 C CA . GLU A 1 110 ? 1.434 12.718 12.016 1.00 94.06 110 GLU A CA 1
ATOM 858 C C . GLU A 1 110 ? 1.791 11.230 11.997 1.00 94.06 110 GLU A C 1
ATOM 860 O O . GLU A 1 110 ? 2.555 10.756 12.839 1.00 94.06 110 GLU A O 1
ATOM 865 N N . PHE A 1 111 ? 1.307 10.506 10.983 1.00 92.69 111 PHE A N 1
ATOM 866 C CA . PHE A 1 111 ? 1.555 9.077 10.795 1.00 92.69 111 PHE A CA 1
ATOM 867 C C . PHE A 1 111 ? 3.055 8.785 10.690 1.00 92.69 111 PHE A C 1
ATOM 869 O O . PHE A 1 111 ? 3.574 7.927 11.404 1.00 92.69 111 PHE A O 1
ATOM 876 N N . TYR A 1 112 ? 3.777 9.551 9.867 1.00 92.56 112 TYR A N 1
ATOM 877 C CA . TYR A 1 112 ? 5.226 9.437 9.731 1.00 92.56 112 TYR A CA 1
ATOM 878 C C . TYR A 1 112 ? 5.958 9.801 11.027 1.00 92.56 112 TYR A C 1
ATOM 880 O O . TYR A 1 112 ? 6.861 9.079 11.451 1.00 92.56 112 TYR A O 1
ATOM 888 N N . SER A 1 113 ? 5.558 10.887 11.693 1.00 91.94 113 SER A N 1
ATOM 889 C CA . SER A 1 113 ? 6.173 11.315 12.957 1.00 91.94 113 SER A CA 1
ATOM 890 C C . SER A 1 113 ? 6.052 10.236 14.037 1.00 91.94 113 SER A C 1
ATOM 892 O O . SER A 1 113 ? 7.027 9.931 14.730 1.00 91.94 113 SER A O 1
ATOM 894 N N . LYS A 1 114 ? 4.885 9.589 14.127 1.00 90.75 114 LYS A N 1
ATOM 895 C CA . LYS A 1 114 ? 4.643 8.466 15.037 1.00 90.75 114 LYS A CA 1
ATOM 896 C C . LYS A 1 114 ? 5.449 7.225 14.658 1.00 90.75 114 LYS A C 1
ATOM 898 O O . LYS A 1 114 ? 6.069 6.637 15.541 1.00 90.75 114 LYS A O 1
ATOM 903 N N . ILE A 1 115 ? 5.516 6.870 13.371 1.00 88.75 115 ILE A N 1
ATOM 904 C CA . ILE A 1 115 ? 6.368 5.774 12.878 1.00 88.75 115 ILE A CA 1
ATOM 905 C C . ILE A 1 115 ? 7.819 5.979 13.321 1.00 88.75 115 ILE A C 1
ATOM 907 O O . ILE A 1 115 ? 8.427 5.077 13.895 1.00 88.75 115 ILE A O 1
ATOM 911 N N . MET A 1 116 ? 8.367 7.174 13.097 1.00 87.62 116 MET A N 1
ATOM 912 C CA . MET A 1 116 ? 9.744 7.478 13.481 1.00 87.62 116 MET A CA 1
ATOM 913 C C . MET A 1 116 ? 9.929 7.406 14.997 1.00 87.62 116 MET A C 1
ATOM 915 O O . MET A 1 116 ? 10.897 6.806 15.460 1.00 87.62 116 MET A O 1
ATOM 919 N N . SER A 1 117 ? 8.994 7.955 15.776 1.00 87.12 117 SER A N 1
ATOM 920 C CA . SER A 1 117 ? 9.022 7.877 17.241 1.00 87.12 117 SER A CA 1
ATOM 921 C C . SER A 1 117 ? 9.053 6.426 17.745 1.00 87.12 117 SER A C 1
ATOM 923 O O . SER A 1 117 ? 9.914 6.078 18.558 1.00 87.12 117 SER A O 1
ATOM 925 N N . ASP A 1 118 ? 8.197 5.556 17.200 1.00 84.75 118 ASP A N 1
ATOM 926 C CA . ASP A 1 118 ? 8.140 4.137 17.571 1.00 84.75 118 ASP A CA 1
ATOM 927 C C . ASP A 1 118 ? 9.440 3.400 17.209 1.00 84.75 118 ASP A C 1
ATOM 929 O O . ASP A 1 118 ? 9.953 2.611 18.009 1.00 84.75 118 ASP A O 1
ATOM 933 N N . LEU A 1 119 ? 10.030 3.698 16.046 1.00 81.69 119 LEU A N 1
ATOM 934 C CA . LEU A 1 119 ? 11.315 3.129 15.617 1.00 81.69 119 LEU A CA 1
ATOM 935 C C . LEU A 1 119 ? 12.496 3.598 16.484 1.00 81.69 119 LEU A C 1
ATOM 937 O O . LEU A 1 119 ? 13.433 2.835 16.723 1.00 81.69 119 LEU A O 1
ATOM 941 N N . TYR A 1 120 ? 12.477 4.839 16.980 1.00 78.81 120 TYR A N 1
ATOM 942 C CA . TYR A 1 120 ? 13.520 5.339 17.884 1.00 78.81 120 TYR A CA 1
ATOM 943 C C . TYR A 1 120 ? 13.367 4.801 19.312 1.00 78.81 120 TYR A C 1
ATOM 945 O O . TYR A 1 120 ? 14.375 4.497 19.951 1.00 78.81 120 TYR A O 1
ATOM 953 N N . SER A 1 121 ? 12.134 4.642 19.801 1.00 72.31 121 SER A N 1
ATOM 954 C CA . SER A 1 121 ? 11.843 4.096 21.136 1.00 72.31 121 SER A CA 1
ATOM 955 C C . SER A 1 121 ? 12.198 2.605 21.251 1.00 72.31 121 SER A C 1
ATOM 957 O O . SER A 1 121 ? 12.696 2.145 22.280 1.00 72.31 121 SER A O 1
ATOM 959 N N . THR A 1 122 ? 12.045 1.850 20.160 1.00 59.75 122 THR A N 1
ATOM 960 C CA . THR A 1 122 ? 12.342 0.407 20.081 1.00 59.75 122 THR A CA 1
ATOM 961 C C . THR A 1 122 ? 13.835 0.063 19.952 1.00 59.75 122 THR A C 1
ATOM 963 O O . THR A 1 122 ? 14.183 -1.100 19.763 1.00 59.75 122 THR A O 1
ATOM 966 N N . LYS A 1 123 ? 14.750 1.031 20.134 1.00 50.19 123 LYS A N 1
ATOM 967 C CA . LYS A 1 123 ? 16.206 0.787 20.231 1.00 50.19 123 LYS A CA 1
ATOM 968 C C . LYS A 1 123 ? 16.656 0.097 21.529 1.00 50.19 123 LYS A C 1
ATOM 970 O O . LYS A 1 123 ? 17.841 -0.189 21.682 1.00 50.19 123 LYS A O 1
ATOM 975 N N . THR A 1 124 ? 15.741 -0.216 22.445 1.00 39.94 124 THR A N 1
ATOM 976 C CA . THR A 1 124 ? 15.964 -1.265 23.454 1.00 39.94 124 THR A CA 1
ATOM 977 C C . THR A 1 124 ? 15.493 -2.600 22.871 1.00 39.94 124 THR A C 1
ATOM 979 O O . THR A 1 124 ? 14.427 -2.625 22.258 1.00 39.94 124 THR A O 1
ATOM 982 N N . PRO A 1 125 ? 16.257 -3.705 22.995 1.00 38.19 125 PRO A N 1
ATOM 983 C CA . PRO A 1 125 ? 15.962 -4.959 22.306 1.00 38.19 125 PRO A CA 1
ATOM 984 C C . PRO A 1 125 ? 14.657 -5.562 22.835 1.00 38.19 125 PRO A C 1
ATOM 986 O O . PRO A 1 125 ? 14.645 -6.354 23.776 1.00 38.19 125 PRO A O 1
ATOM 989 N N . SER A 1 126 ? 13.535 -5.161 22.239 1.00 39.66 126 SER A N 1
ATOM 990 C CA . SER A 1 126 ? 12.251 -5.780 22.514 1.00 39.66 126 SER A CA 1
ATOM 991 C C . SER A 1 126 ? 12.245 -7.166 21.879 1.00 39.66 126 SER A C 1
ATOM 993 O O . SER A 1 126 ? 12.661 -7.382 20.740 1.00 39.66 126 SER A O 1
ATOM 995 N N . SER A 1 127 ? 11.872 -8.113 22.725 1.00 37.69 127 SER A N 1
ATOM 996 C CA . SER A 1 127 ? 11.815 -9.549 22.525 1.00 37.69 127 SER A CA 1
ATOM 997 C C . SER A 1 127 ? 11.289 -9.968 21.151 1.00 37.69 127 SER A C 1
ATOM 999 O O . SER A 1 127 ? 10.391 -9.346 20.584 1.00 37.69 127 SER A O 1
ATOM 1001 N N . LYS A 1 128 ? 11.851 -11.083 20.655 1.00 37.59 128 LYS A N 1
ATOM 1002 C CA . LYS A 1 128 ? 11.418 -11.825 19.461 1.00 37.59 128 LYS A CA 1
ATOM 1003 C C . LYS A 1 128 ? 9.898 -11.715 19.259 1.00 37.59 128 LYS A C 1
ATOM 1005 O O . LYS A 1 128 ? 9.173 -11.928 20.237 1.00 37.59 128 LYS A O 1
ATOM 1010 N N . PRO A 1 129 ? 9.405 -11.460 18.029 1.00 42.34 129 PRO A N 1
ATOM 1011 C CA . PRO A 1 129 ? 7.974 -11.462 17.759 1.00 42.34 129 PRO A CA 1
ATOM 1012 C C . PRO A 1 129 ? 7.380 -12.761 18.300 1.00 42.34 129 PRO A C 1
ATOM 1014 O O . PRO A 1 129 ? 7.803 -13.856 17.926 1.00 42.34 129 PRO A O 1
ATOM 1017 N N . SER A 1 130 ? 6.459 -12.625 19.256 1.00 40.03 130 SER A N 1
ATOM 1018 C CA . SER A 1 130 ? 5.808 -13.765 19.888 1.00 40.03 130 SER A CA 1
ATOM 1019 C C . SER A 1 130 ? 5.195 -14.633 18.798 1.00 40.03 130 SER A C 1
ATOM 1021 O O . SER A 1 130 ? 4.423 -14.129 17.978 1.00 40.03 130 SER A O 1
ATOM 1023 N N . SER A 1 131 ? 5.542 -15.918 18.801 1.00 40.75 131 SER A N 1
ATOM 1024 C CA . SER A 1 131 ? 4.918 -16.936 17.963 1.00 40.75 131 SER A CA 1
ATOM 1025 C C . SER A 1 131 ? 3.387 -16.814 18.021 1.00 40.75 131 SER A C 1
ATOM 1027 O O . SER A 1 131 ? 2.847 -16.468 19.080 1.00 40.75 131 SER A O 1
ATOM 1029 N N . PRO A 1 132 ? 2.668 -17.054 16.906 1.00 44.88 132 PRO A N 1
ATOM 1030 C CA . PRO A 1 132 ? 1.212 -16.981 16.892 1.00 44.88 132 PRO A CA 1
ATOM 1031 C C . PRO A 1 132 ? 0.654 -17.902 17.983 1.00 44.88 132 PRO A C 1
ATOM 1033 O O . PRO A 1 132 ? 0.840 -19.116 17.952 1.00 44.88 132 PRO A O 1
ATOM 1036 N N . LYS A 1 133 ? 0.009 -17.305 18.993 1.00 43.72 133 LYS A N 1
ATOM 1037 C CA . LYS A 1 133 ? -0.443 -17.998 20.213 1.00 43.72 133 LYS A CA 1
ATOM 1038 C C . LYS A 1 133 ? -1.704 -18.850 20.000 1.00 43.72 133 LYS A C 1
ATOM 1040 O O . LYS A 1 133 ? -2.243 -19.382 2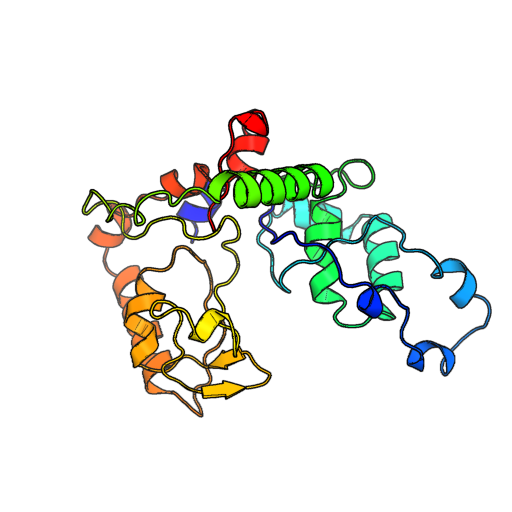0.962 1.00 43.72 133 LYS A O 1
ATOM 1045 N N . SER A 1 134 ? -2.204 -18.974 18.771 1.00 42.28 134 SER A N 1
ATOM 1046 C CA . SER A 1 134 ? -3.441 -19.696 18.478 1.00 42.28 134 SER A CA 1
ATOM 1047 C C . SER A 1 134 ? -3.467 -20.231 17.048 1.00 42.28 134 SER A C 1
ATOM 1049 O O . SER A 1 134 ? -3.111 -19.516 16.114 1.00 42.28 134 SER A O 1
ATOM 1051 N N . LYS A 1 135 ? -4.001 -21.449 16.871 1.00 46.28 135 LYS A N 1
ATOM 1052 C CA . LYS A 1 135 ? -4.352 -22.040 15.564 1.00 46.28 135 LYS A CA 1
ATOM 1053 C C . LYS A 1 135 ? -5.369 -21.196 14.769 1.00 46.28 135 LYS A C 1
ATOM 1055 O O . LYS A 1 135 ? -5.513 -21.408 13.574 1.00 46.28 135 LYS A O 1
ATOM 1060 N N . SER A 1 136 ? -6.047 -20.238 15.413 1.00 45.97 136 SER A N 1
ATOM 1061 C CA . SER A 1 136 ? -6.966 -19.279 14.778 1.00 45.97 136 SER A CA 1
ATOM 1062 C C . SER A 1 136 ? -6.286 -18.018 14.227 1.00 45.97 136 SER A C 1
ATOM 1064 O O . SER A 1 136 ? -6.951 -17.183 13.621 1.00 45.97 136 SER A O 1
ATOM 1066 N N . GLN A 1 137 ? -4.976 -17.851 14.441 1.00 53.12 137 GLN A N 1
ATOM 1067 C CA . GLN A 1 137 ? -4.194 -16.727 13.925 1.00 53.12 137 GLN A CA 1
ATOM 1068 C C . GLN A 1 137 ? -3.206 -17.242 12.880 1.00 53.12 137 GLN A C 1
ATOM 1070 O O . GLN A 1 137 ? -2.106 -17.662 13.243 1.00 53.12 137 GLN A O 1
ATOM 1075 N N . PRO A 1 138 ? -3.563 -17.229 11.585 1.00 53.09 138 PRO A N 1
ATOM 1076 C CA . PRO A 1 138 ? -2.685 -17.787 10.566 1.00 53.09 138 PRO A CA 1
ATOM 1077 C C . PRO A 1 138 ? -1.380 -16.985 10.417 1.00 53.09 138 PRO A C 1
ATOM 1079 O O . PRO A 1 138 ? -0.397 -17.544 9.935 1.00 53.09 138 PRO A O 1
ATOM 1082 N N . PHE A 1 139 ? -1.335 -15.710 10.846 1.00 65.88 139 PHE A N 1
ATOM 1083 C CA . PHE A 1 139 ? -0.139 -14.866 10.739 1.00 65.88 139 PHE A CA 1
ATOM 1084 C C . PHE A 1 139 ? -0.178 -13.570 11.585 1.00 65.88 139 PHE A C 1
ATOM 1086 O O . PHE A 1 139 ? -1.234 -12.946 11.700 1.00 65.88 139 PHE A O 1
ATOM 1093 N N . PRO A 1 140 ? 0.958 -13.124 12.167 1.00 65.81 140 PRO A N 1
ATOM 1094 C CA . PRO A 1 140 ? 1.072 -11.810 12.808 1.00 65.81 140 PRO A CA 1
ATOM 1095 C C . PRO A 1 140 ? 1.145 -10.680 11.766 1.00 65.81 140 PRO A C 1
ATOM 1097 O O . PRO A 1 140 ? 1.662 -10.870 10.665 1.00 65.81 140 PRO A O 1
ATOM 1100 N N . LEU A 1 141 ? 0.674 -9.482 12.125 1.00 71.88 141 LEU A N 1
ATOM 1101 C CA . LEU A 1 141 ? 0.788 -8.283 11.292 1.00 71.88 141 LEU A CA 1
ATOM 1102 C C . LEU A 1 141 ? 2.248 -7.853 11.376 1.00 71.88 141 LEU A C 1
ATOM 1104 O O . LEU A 1 141 ? 2.730 -7.496 12.450 1.00 71.88 141 LEU A O 1
ATOM 1108 N N . ARG A 1 142 ? 2.951 -7.958 10.249 1.00 72.44 142 ARG A N 1
ATOM 1109 C CA . ARG A 1 142 ? 4.372 -7.601 10.132 1.00 72.44 142 ARG A CA 1
ATOM 1110 C C . ARG A 1 142 ? 4.589 -6.228 9.502 1.00 72.44 142 ARG A C 1
ATOM 1112 O O . ARG A 1 142 ? 5.705 -5.751 9.468 1.00 72.44 142 ARG A O 1
ATOM 1119 N N . SER A 1 143 ? 3.531 -5.613 8.986 1.00 83.50 143 SER A N 1
ATOM 1120 C CA . SER A 1 143 ? 3.549 -4.270 8.420 1.00 83.50 143 SER A CA 1
ATOM 1121 C C . SER A 1 143 ? 2.173 -3.639 8.598 1.00 83.50 143 SER A C 1
ATOM 1123 O O . SER A 1 143 ? 1.154 -4.337 8.572 1.00 83.50 143 SER A O 1
ATOM 1125 N N . TYR A 1 144 ? 2.131 -2.321 8.790 1.00 90.31 144 TYR A N 1
ATOM 1126 C CA . TYR A 1 144 ? 0.881 -1.558 8.729 1.00 90.31 144 TYR A CA 1
ATOM 1127 C C . TYR A 1 144 ? 0.363 -1.419 7.283 1.00 90.31 144 TYR A C 1
ATOM 1129 O O . TYR A 1 144 ? -0.831 -1.208 7.052 1.00 90.31 144 TYR A O 1
ATOM 1137 N N . TYR A 1 145 ? 1.250 -1.562 6.299 1.00 93.56 145 TYR A N 1
ATOM 1138 C CA . TYR A 1 145 ? 0.933 -1.568 4.879 1.00 93.56 145 TYR A CA 1
ATOM 1139 C C . TYR A 1 145 ? 0.701 -3.003 4.398 1.00 93.56 145 TYR A C 1
ATOM 1141 O O . TYR A 1 145 ? 1.585 -3.849 4.506 1.00 93.56 145 TYR A O 1
ATOM 1149 N N . ILE A 1 146 ? -0.495 -3.279 3.869 1.00 94.81 146 ILE A N 1
ATOM 1150 C CA . ILE A 1 146 ? -0.916 -4.638 3.493 1.00 94.81 146 ILE A CA 1
ATOM 1151 C C . ILE A 1 146 ? -1.277 -4.793 2.016 1.00 94.81 146 ILE A C 1
ATOM 1153 O O . ILE A 1 146 ? -1.597 -5.896 1.577 1.00 94.81 146 ILE A O 1
ATOM 1157 N N . SER A 1 147 ? -1.276 -3.706 1.242 1.00 95.44 147 SER A N 1
ATOM 1158 C CA . SER A 1 147 ? -1.754 -3.756 -0.146 1.00 95.44 147 SER A CA 1
ATOM 1159 C C . SER A 1 147 ? -0.896 -4.679 -1.007 1.00 95.44 147 SER A C 1
ATOM 1161 O O . SER A 1 147 ? -1.415 -5.356 -1.894 1.00 95.44 147 SER A O 1
ATOM 1163 N N . ARG A 1 148 ? 0.406 -4.751 -0.714 1.00 94.81 148 ARG A N 1
ATOM 1164 C CA . ARG A 1 148 ? 1.347 -5.580 -1.456 1.00 94.81 148 ARG A CA 1
ATOM 1165 C C . ARG A 1 148 ? 2.549 -5.984 -0.616 1.00 94.81 148 ARG A C 1
ATOM 1167 O O . ARG A 1 148 ? 3.145 -5.142 0.045 1.00 94.81 148 ARG A O 1
ATOM 1174 N N . TYR A 1 149 ? 2.954 -7.241 -0.742 1.00 93.62 149 TYR A N 1
ATOM 1175 C CA . TYR A 1 149 ? 4.235 -7.739 -0.263 1.00 93.62 149 TYR A CA 1
ATOM 1176 C C . TYR A 1 149 ? 5.257 -7.797 -1.399 1.00 93.62 149 TYR A C 1
ATOM 1178 O O . TYR A 1 149 ? 4.942 -8.245 -2.503 1.00 93.62 149 TYR A O 1
ATOM 1186 N N . GLN A 1 150 ? 6.475 -7.355 -1.116 1.00 91.94 150 GLN A N 1
ATOM 1187 C CA . GLN A 1 150 ? 7.603 -7.351 -2.037 1.00 91.94 150 GLN A CA 1
ATOM 1188 C C . GLN A 1 150 ? 8.893 -7.514 -1.233 1.00 91.94 150 GLN A C 1
ATOM 1190 O O . GLN A 1 150 ? 8.960 -7.073 -0.088 1.00 91.94 150 GLN A O 1
ATOM 1195 N N . VAL A 1 151 ? 9.898 -8.131 -1.847 1.00 91.81 151 VAL A N 1
ATOM 1196 C CA . VAL A 1 151 ? 11.253 -8.243 -1.298 1.00 91.81 151 VAL A CA 1
ATOM 1197 C C . VAL A 1 151 ? 12.209 -7.512 -2.232 1.00 91.81 151 VAL A C 1
ATOM 1199 O O . VAL A 1 151 ? 12.224 -7.800 -3.435 1.00 91.81 151 VAL A O 1
ATOM 1202 N N . TRP A 1 152 ? 12.985 -6.576 -1.690 1.00 89.31 152 TRP A N 1
ATOM 1203 C CA . TRP A 1 152 ? 14.006 -5.840 -2.431 1.00 89.31 152 TRP A CA 1
ATOM 1204 C C . TRP A 1 152 ? 15.403 -6.433 -2.220 1.00 89.31 152 TRP A C 1
ATOM 1206 O O . TRP A 1 152 ? 15.737 -6.943 -1.155 1.00 89.31 152 TRP A O 1
ATOM 1216 N N . GLU A 1 153 ? 16.238 -6.352 -3.248 1.00 87.69 153 GLU A N 1
ATOM 1217 C CA . GLU A 1 153 ? 17.640 -6.760 -3.194 1.00 87.69 153 GLU A CA 1
ATOM 1218 C C . GLU A 1 153 ? 18.413 -5.906 -2.178 1.00 87.69 153 GLU A C 1
ATOM 1220 O O . GLU A 1 153 ? 18.170 -4.704 -2.019 1.00 87.69 153 GLU A O 1
ATOM 1225 N N . GLY A 1 154 ? 19.373 -6.518 -1.485 1.00 82.88 154 GLY A N 1
ATOM 1226 C CA . GLY A 1 154 ? 20.211 -5.829 -0.509 1.00 82.88 154 GLY A CA 1
ATOM 1227 C C . GLY A 1 154 ? 19.691 -5.966 0.919 1.00 82.88 154 GLY A C 1
ATOM 1228 O O . GLY A 1 154 ? 19.842 -7.018 1.534 1.00 82.88 154 GLY A O 1
ATOM 1229 N N . LYS A 1 155 ? 19.152 -4.890 1.509 1.00 64.75 155 LYS A N 1
ATOM 1230 C CA . LYS A 1 155 ? 18.883 -4.859 2.962 1.00 64.75 155 LYS A CA 1
ATOM 1231 C C . LYS A 1 155 ? 17.840 -5.881 3.421 1.00 64.75 155 LYS A C 1
ATOM 1233 O O . LYS A 1 155 ? 17.978 -6.377 4.537 1.00 64.75 155 LYS A O 1
ATOM 1238 N N . ASP A 1 156 ? 16.850 -6.209 2.591 1.00 70.19 156 ASP A N 1
ATOM 1239 C CA . ASP A 1 156 ? 15.848 -7.213 2.962 1.00 70.19 156 ASP A CA 1
ATOM 1240 C C . ASP A 1 156 ? 16.464 -8.617 2.967 1.00 70.19 156 ASP A C 1
ATOM 1242 O O . ASP A 1 156 ? 16.219 -9.378 3.894 1.00 70.19 156 ASP A O 1
ATOM 1246 N N . GLU A 1 157 ? 17.356 -8.943 2.027 1.00 61.38 157 GLU A N 1
ATOM 1247 C CA . GLU A 1 157 ? 18.011 -10.260 1.975 1.00 61.38 157 GLU A CA 1
ATOM 1248 C C . GLU A 1 157 ? 18.927 -10.557 3.165 1.00 61.38 157 GLU A C 1
ATOM 1250 O O . GLU A 1 157 ? 19.141 -11.719 3.516 1.00 61.38 157 GLU A O 1
ATOM 1255 N N . LEU A 1 158 ? 19.461 -9.514 3.811 1.00 61.66 158 LEU A N 1
ATOM 1256 C CA . LEU A 1 158 ? 20.239 -9.659 5.045 1.00 61.66 158 LEU A CA 1
ATOM 1257 C C . LEU A 1 158 ? 19.386 -10.196 6.203 1.00 61.66 158 LEU A C 1
ATOM 1259 O O . LEU A 1 158 ? 19.928 -10.692 7.194 1.00 61.66 158 LEU A O 1
ATOM 1263 N N . ARG A 1 159 ? 18.056 -10.124 6.090 1.00 63.06 159 ARG A N 1
ATOM 1264 C CA . ARG A 1 159 ? 17.131 -10.782 7.005 1.00 63.06 159 ARG A CA 1
ATOM 1265 C C . ARG A 1 159 ? 16.798 -12.176 6.489 1.00 63.06 159 ARG A C 1
ATOM 1267 O O . ARG A 1 159 ? 16.223 -12.351 5.419 1.00 63.06 159 ARG A O 1
ATOM 1274 N N . THR A 1 160 ? 17.085 -13.187 7.304 1.00 59.97 160 THR A N 1
ATOM 1275 C CA . THR A 1 160 ? 16.843 -14.594 6.949 1.00 59.97 160 THR A CA 1
ATOM 1276 C C . THR A 1 160 ? 15.374 -14.902 6.645 1.0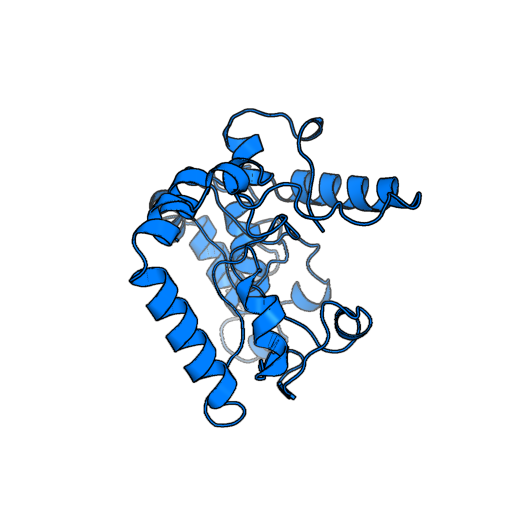0 59.97 160 THR A C 1
ATOM 1278 O O . THR A 1 160 ? 15.103 -15.824 5.881 1.00 59.97 160 THR A O 1
ATOM 1281 N N . ASP A 1 161 ? 14.427 -14.128 7.190 1.00 65.44 161 ASP A N 1
ATOM 1282 C CA . ASP A 1 161 ? 12.987 -14.267 6.936 1.00 65.44 161 ASP A CA 1
ATOM 1283 C C . ASP A 1 161 ? 12.490 -13.576 5.651 1.00 65.44 161 ASP A C 1
ATOM 1285 O O . ASP A 1 161 ? 11.307 -13.691 5.318 1.00 65.44 161 ASP A O 1
ATOM 1289 N N . LEU A 1 162 ? 13.370 -12.868 4.938 1.00 73.06 162 LEU A N 1
ATOM 1290 C CA . LEU A 1 162 ? 13.076 -12.112 3.715 1.00 73.06 162 LEU A CA 1
ATOM 1291 C C . LEU A 1 162 ? 14.044 -12.456 2.567 1.00 73.06 162 LEU A C 1
ATOM 1293 O O . LEU A 1 162 ? 14.133 -11.716 1.593 1.00 73.06 162 LEU A O 1
ATOM 1297 N N . LYS A 1 163 ? 14.768 -13.577 2.658 1.00 85.31 163 LYS A N 1
ATOM 1298 C CA . LYS A 1 163 ? 15.660 -14.030 1.588 1.00 85.31 163 LYS A CA 1
ATOM 1299 C C . LYS A 1 163 ? 14.852 -14.459 0.360 1.00 85.31 163 LYS A C 1
ATOM 1301 O O . LYS A 1 163 ? 13.954 -15.285 0.490 1.00 85.31 163 LYS A O 1
ATOM 1306 N N . CYS A 1 164 ? 15.219 -13.946 -0.813 1.00 92.56 164 CYS A N 1
ATOM 1307 C CA . CYS A 1 164 ? 14.640 -14.369 -2.085 1.00 92.56 164 CYS A CA 1
ATOM 1308 C C . CYS A 1 164 ? 15.172 -15.757 -2.470 1.00 92.56 164 CYS A C 1
ATOM 1310 O O . CYS A 1 164 ? 16.384 -15.954 -2.582 1.00 92.56 164 CYS A O 1
ATOM 1312 N N . ALA A 1 165 ? 14.282 -16.727 -2.675 1.00 93.81 165 ALA A N 1
ATOM 1313 C CA . ALA A 1 165 ? 14.638 -18.054 -3.178 1.00 93.81 165 ALA A CA 1
ATOM 1314 C C . ALA A 1 165 ? 14.602 -18.147 -4.715 1.00 93.81 165 ALA A C 1
ATOM 1316 O O . ALA A 1 165 ? 15.045 -19.153 -5.269 1.00 93.81 165 ALA A O 1
ATOM 1317 N N . GLY A 1 166 ? 14.049 -17.138 -5.394 1.00 94.56 166 GLY A N 1
ATOM 1318 C CA . GLY A 1 166 ? 14.044 -17.026 -6.851 1.00 94.56 166 GLY A CA 1
ATOM 1319 C C . GLY A 1 166 ? 15.176 -16.154 -7.405 1.00 94.56 166 GLY A C 1
ATOM 1320 O O . GLY A 1 166 ? 16.349 -16.386 -7.123 1.00 94.56 166 GLY A O 1
ATOM 1321 N N . ASN A 1 167 ? 14.832 -15.163 -8.234 1.00 94.94 167 ASN A N 1
ATOM 1322 C CA . ASN A 1 167 ? 15.793 -14.264 -8.892 1.00 94.94 167 ASN A CA 1
ATOM 1323 C C . ASN A 1 167 ? 15.406 -12.799 -8.702 1.00 94.94 167 ASN A C 1
ATOM 1325 O O . ASN A 1 167 ? 14.224 -12.477 -8.649 1.00 94.94 167 ASN A O 1
ATOM 1329 N N . PHE A 1 168 ? 16.374 -11.885 -8.717 1.00 94.69 168 PHE A N 1
ATOM 1330 C CA . PHE A 1 168 ? 16.078 -10.455 -8.779 1.00 94.69 168 PHE A CA 1
ATOM 1331 C C . PHE A 1 168 ? 15.939 -9.962 -10.215 1.00 94.69 168 PHE A C 1
ATOM 1333 O O . PHE A 1 168 ? 16.670 -10.360 -11.119 1.00 94.69 168 PHE A O 1
ATOM 1340 N N . SER A 1 169 ? 14.994 -9.050 -10.417 1.00 94.62 169 SER A N 1
ATOM 1341 C CA . SER A 1 169 ? 14.858 -8.269 -11.643 1.00 94.62 169 SER A CA 1
ATOM 1342 C C . SER A 1 169 ? 14.438 -6.857 -11.265 1.00 94.62 169 SER A C 1
ATOM 1344 O O . SER A 1 169 ? 13.409 -6.680 -10.605 1.00 94.62 169 SER A O 1
ATOM 1346 N N . ASN A 1 170 ? 15.218 -5.859 -11.692 1.00 92.00 170 ASN A N 1
ATOM 1347 C CA . ASN A 1 170 ? 15.077 -4.460 -11.272 1.00 92.00 170 ASN A CA 1
ATOM 1348 C C . ASN A 1 170 ? 15.045 -4.331 -9.741 1.00 92.00 170 ASN A C 1
ATOM 1350 O O . ASN A 1 170 ? 14.133 -3.720 -9.189 1.00 92.00 170 ASN A O 1
ATOM 1354 N N . TYR A 1 171 ? 15.997 -4.984 -9.068 1.00 91.19 171 TYR A N 1
ATOM 1355 C CA . TYR A 1 171 ? 16.135 -5.018 -7.608 1.00 91.19 171 TYR A CA 1
ATOM 1356 C C . TYR A 1 171 ? 14.954 -5.639 -6.842 1.00 91.19 171 TYR A C 1
ATOM 1358 O O . TYR A 1 171 ? 14.976 -5.663 -5.621 1.00 91.19 171 TYR A O 1
ATOM 1366 N N . SER A 1 172 ? 13.924 -6.170 -7.511 1.00 92.88 172 SER A N 1
ATOM 1367 C CA . SER A 1 172 ? 12.785 -6.835 -6.864 1.00 92.88 172 SER A CA 1
ATOM 1368 C C . SER A 1 172 ? 12.845 -8.344 -7.057 1.00 92.88 172 SER A C 1
ATOM 1370 O O . SER A 1 172 ? 13.026 -8.812 -8.185 1.00 92.88 172 SER A O 1
ATOM 1372 N N . CYS A 1 173 ? 12.597 -9.092 -5.983 1.00 95.56 173 CYS A N 1
ATOM 1373 C CA . CYS A 1 173 ? 12.526 -10.549 -6.016 1.00 95.56 173 CYS A CA 1
ATOM 1374 C C . CYS A 1 173 ? 11.368 -11.023 -6.904 1.00 95.56 173 CYS A C 1
ATOM 1376 O O . CYS A 1 173 ? 10.220 -10.591 -6.760 1.00 95.56 173 CYS A O 1
ATOM 1378 N N . ILE A 1 174 ? 11.693 -11.917 -7.827 1.00 97.56 174 ILE A N 1
ATOM 1379 C CA . ILE A 1 174 ? 10.777 -12.800 -8.536 1.00 97.56 174 ILE A CA 1
ATOM 1380 C C . ILE A 1 174 ? 10.713 -14.071 -7.701 1.00 97.56 174 ILE A C 1
ATOM 1382 O O . ILE A 1 174 ? 11.712 -14.780 -7.596 1.00 97.56 174 ILE A O 1
ATOM 1386 N N . PHE A 1 175 ? 9.557 -14.341 -7.106 1.00 97.25 175 PHE A N 1
ATOM 1387 C CA . PHE A 1 175 ? 9.401 -15.438 -6.164 1.00 97.25 175 PHE A CA 1
ATOM 1388 C C . PHE A 1 175 ? 9.600 -16.798 -6.836 1.00 97.25 175 PHE A C 1
ATOM 1390 O O . PHE A 1 175 ? 8.956 -17.113 -7.840 1.00 97.25 175 PHE A O 1
ATOM 1397 N N . GLY A 1 176 ? 10.479 -17.599 -6.241 1.00 97.12 176 GLY A N 1
ATOM 1398 C CA . GLY A 1 176 ? 10.695 -19.005 -6.546 1.00 97.12 176 GLY A CA 1
ATOM 1399 C C . GLY A 1 176 ? 9.910 -19.921 -5.607 1.00 97.12 176 GLY A C 1
ATOM 1400 O O . GLY A 1 176 ? 9.202 -19.485 -4.698 1.00 97.12 176 GLY A O 1
ATOM 1401 N N . ILE A 1 177 ? 10.039 -21.235 -5.810 1.00 95.88 177 ILE A N 1
ATOM 1402 C CA . ILE A 1 177 ? 9.290 -22.230 -5.023 1.00 95.88 177 ILE A CA 1
ATOM 1403 C C . ILE A 1 177 ? 9.613 -22.160 -3.519 1.00 95.88 177 ILE A C 1
ATOM 1405 O O . ILE A 1 177 ? 8.730 -22.353 -2.684 1.00 95.88 177 ILE A O 1
ATOM 1409 N N . GLY A 1 178 ? 10.860 -21.824 -3.167 1.00 94.25 178 GLY A N 1
ATOM 1410 C CA . GLY A 1 178 ? 11.297 -21.689 -1.775 1.00 94.25 178 GLY A CA 1
ATOM 1411 C C . GLY A 1 178 ? 10.607 -20.546 -1.023 1.00 94.25 178 GLY A C 1
ATOM 1412 O O . GLY A 1 178 ? 10.434 -20.632 0.193 1.00 94.25 178 GLY A O 1
ATOM 1413 N N . ASP A 1 179 ? 10.129 -19.526 -1.741 1.00 94.56 1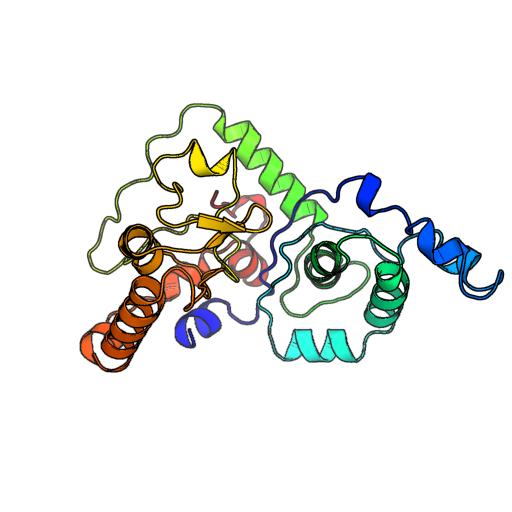79 ASP A N 1
ATOM 1414 C CA . ASP A 1 179 ? 9.463 -18.362 -1.152 1.00 94.56 179 ASP A CA 1
ATOM 1415 C C . ASP A 1 179 ? 8.016 -18.665 -0.727 1.00 94.56 179 ASP A C 1
ATOM 1417 O O . ASP A 1 179 ? 7.461 -17.976 0.135 1.00 94.56 179 ASP A O 1
ATOM 1421 N N . LEU A 1 180 ? 7.387 -19.711 -1.286 1.00 93.75 180 LEU A N 1
ATOM 1422 C CA . LEU A 1 180 ? 5.958 -19.985 -1.081 1.00 93.75 180 LEU A CA 1
ATOM 1423 C C . LEU A 1 180 ? 5.596 -20.227 0.384 1.00 93.75 180 LEU A C 1
ATOM 1425 O O . LEU A 1 180 ? 4.539 -19.790 0.837 1.00 93.75 180 LEU A O 1
ATOM 1429 N N . SER A 1 181 ? 6.473 -20.890 1.139 1.00 90.25 181 SER A N 1
ATOM 1430 C CA . SER A 1 181 ? 6.249 -21.159 2.564 1.00 90.25 181 SER A CA 1
ATOM 1431 C C . SER A 1 181 ? 6.049 -19.871 3.372 1.00 90.25 181 SER A C 1
ATOM 1433 O O . SER A 1 181 ? 5.171 -19.815 4.232 1.00 90.25 181 SER A O 1
ATOM 1435 N N . ASN A 1 182 ? 6.801 -18.817 3.041 1.00 87.56 182 ASN A N 1
ATOM 1436 C CA . ASN A 1 182 ? 6.666 -17.498 3.646 1.00 87.56 182 ASN A CA 1
ATOM 1437 C C . ASN A 1 182 ? 5.436 -16.771 3.091 1.00 87.56 182 ASN A C 1
ATOM 1439 O O . ASN A 1 182 ? 4.615 -16.279 3.860 1.00 87.56 182 ASN A O 1
ATOM 1443 N N . LEU A 1 183 ? 5.258 -16.759 1.765 1.00 90.81 183 LEU A N 1
ATOM 1444 C CA . LEU A 1 183 ? 4.149 -16.071 1.089 1.00 90.81 183 LEU A CA 1
ATOM 1445 C C . LEU A 1 183 ? 2.769 -16.554 1.548 1.00 90.81 183 LEU A C 1
ATOM 1447 O O . LEU A 1 183 ? 1.840 -15.760 1.676 1.00 90.81 183 LEU A O 1
ATOM 1451 N N . LEU A 1 184 ? 2.623 -17.845 1.841 1.00 89.50 184 LEU A N 1
ATOM 1452 C CA . LEU A 1 184 ? 1.359 -18.437 2.278 1.00 89.50 184 LEU A CA 1
ATOM 1453 C C . LEU A 1 184 ? 0.915 -17.990 3.679 1.00 89.50 184 LEU A C 1
ATOM 1455 O O . LEU A 1 184 ? -0.272 -18.142 3.992 1.00 89.50 184 LEU A O 1
ATOM 1459 N N . ILE A 1 185 ? 1.831 -17.454 4.490 1.00 86.19 185 ILE A N 1
ATOM 1460 C CA . ILE A 1 185 ? 1.591 -16.957 5.855 1.00 86.19 185 ILE A CA 1
ATOM 1461 C C . ILE A 1 185 ? 1.740 -15.431 5.953 1.00 86.19 185 ILE A C 1
ATOM 1463 O O . ILE A 1 185 ? 1.964 -14.885 7.032 1.00 86.19 185 ILE A O 1
ATOM 1467 N N . ARG A 1 186 ? 1.679 -14.718 4.830 1.00 87.69 186 ARG A N 1
ATOM 1468 C CA . ARG A 1 186 ? 1.756 -13.256 4.802 1.00 87.69 186 ARG A CA 1
ATOM 1469 C C . ARG A 1 186 ? 0.366 -12.621 4.976 1.00 87.69 186 ARG A C 1
ATOM 1471 O O . ARG A 1 186 ? -0.600 -13.135 4.412 1.00 87.69 186 ARG A O 1
ATOM 1478 N N . PRO A 1 187 ? 0.240 -11.515 5.739 1.00 90.56 187 PRO A N 1
ATOM 1479 C CA . PRO A 1 187 ? -1.020 -10.781 5.871 1.00 90.56 187 PRO A CA 1
ATOM 1480 C C . PRO A 1 187 ? -1.379 -9.931 4.645 1.00 90.56 187 PRO A C 1
ATOM 1482 O O . PRO A 1 187 ? -2.515 -9.456 4.556 1.00 90.56 187 PRO A O 1
ATOM 1485 N N . GLU A 1 188 ? -0.433 -9.681 3.743 1.00 93.50 188 GLU A N 1
ATOM 1486 C CA . GLU A 1 188 ? -0.634 -8.835 2.573 1.00 93.50 188 GLU A CA 1
ATOM 1487 C C . GLU A 1 188 ? -1.605 -9.443 1.552 1.00 93.50 188 GLU A C 1
ATOM 1489 O O . GLU A 1 188 ? -1.798 -10.655 1.461 1.00 93.50 188 GLU A O 1
ATOM 1494 N N . LEU A 1 189 ? -2.235 -8.576 0.761 1.00 94.06 189 LEU A N 1
ATOM 1495 C CA . LEU A 1 189 ? -3.264 -8.966 -0.201 1.00 94.06 189 LEU A CA 1
ATOM 1496 C C . LEU A 1 189 ? -2.672 -9.589 -1.467 1.00 94.06 189 LEU A C 1
ATOM 1498 O O . LEU A 1 189 ? -3.243 -10.525 -2.023 1.00 94.06 189 LEU A O 1
ATOM 1502 N N . VAL A 1 190 ? -1.547 -9.050 -1.936 1.00 94.75 190 VAL A N 1
ATOM 1503 C CA . VAL A 1 190 ? -0.928 -9.415 -3.213 1.00 94.75 190 VAL A CA 1
ATOM 1504 C C . VAL A 1 190 ? 0.578 -9.565 -3.029 1.00 94.75 190 VAL A C 1
ATOM 1506 O O . VAL A 1 190 ? 1.211 -8.728 -2.390 1.00 94.75 190 VAL A O 1
ATOM 1509 N N . GLY A 1 191 ? 1.164 -10.611 -3.612 1.00 93.81 191 GLY A N 1
ATOM 1510 C CA . GLY A 1 191 ? 2.615 -10.768 -3.712 1.00 93.81 191 GLY A CA 1
ATOM 1511 C C . GLY A 1 191 ? 3.145 -10.207 -5.031 1.00 93.81 191 GLY A C 1
ATOM 1512 O O . GLY A 1 191 ? 2.603 -10.507 -6.094 1.00 93.81 191 GLY A O 1
ATOM 1513 N N . HIS A 1 192 ? 4.216 -9.421 -4.971 1.00 93.81 192 HIS A N 1
ATOM 1514 C CA . HIS A 1 192 ? 4.973 -8.952 -6.127 1.00 93.81 192 HIS A CA 1
ATOM 1515 C C . HIS A 1 192 ? 6.429 -9.454 -6.041 1.00 93.81 192 HIS A C 1
ATOM 1517 O O . HIS A 1 192 ? 7.111 -9.123 -5.076 1.00 93.81 192 HIS A O 1
ATOM 1523 N N . LYS A 1 193 ? 6.945 -10.235 -7.003 1.00 94.94 193 LYS A N 1
ATOM 1524 C CA . LYS A 1 193 ? 6.350 -10.622 -8.307 1.00 94.94 193 LYS A CA 1
ATOM 1525 C C . LYS A 1 193 ? 6.567 -12.092 -8.665 1.00 94.94 193 LYS A C 1
ATOM 1527 O O . LYS A 1 193 ? 7.455 -12.740 -8.135 1.00 94.94 193 LYS A O 1
ATOM 1532 N N . PHE A 1 194 ? 5.759 -12.595 -9.597 1.00 96.94 194 PHE A N 1
ATOM 1533 C CA . PHE A 1 194 ? 5.865 -13.941 -10.165 1.00 96.94 194 PHE A CA 1
ATOM 1534 C C . PHE A 1 194 ? 6.034 -13.836 -11.675 1.00 96.94 194 PHE A C 1
ATOM 1536 O O . PHE A 1 194 ? 5.200 -13.202 -12.317 1.00 96.94 194 PHE A O 1
ATOM 1543 N N . TYR A 1 195 ? 7.061 -14.476 -12.235 1.00 97.31 195 TYR A N 1
ATOM 1544 C CA . TYR A 1 195 ? 7.240 -14.620 -13.682 1.00 97.31 195 TYR A CA 1
ATOM 1545 C C . TYR A 1 195 ? 7.195 -16.104 -14.041 1.00 97.31 195 TYR A C 1
ATOM 1547 O O . TYR A 1 195 ? 8.035 -16.878 -13.578 1.00 97.31 195 TYR A O 1
ATOM 1555 N N . VAL A 1 196 ? 6.216 -16.487 -14.863 1.00 96.69 196 VAL A N 1
ATOM 1556 C CA . VAL A 1 196 ? 6.004 -17.884 -15.276 1.00 96.69 196 VAL A CA 1
ATOM 1557 C C . VAL A 1 196 ? 7.193 -18.409 -16.083 1.00 96.69 196 VAL A C 1
ATOM 1559 O O . VAL A 1 196 ? 7.560 -19.563 -15.921 1.00 96.69 196 VAL A O 1
ATOM 1562 N N . ASP A 1 197 ? 7.861 -17.552 -16.855 1.00 97.00 197 ASP A N 1
ATOM 1563 C CA . ASP A 1 197 ? 9.009 -17.948 -17.683 1.00 97.00 197 ASP A CA 1
ATOM 1564 C C . ASP A 1 197 ? 10.290 -18.225 -16.875 1.00 97.00 197 ASP A C 1
ATOM 1566 O O . ASP A 1 197 ? 11.237 -18.802 -17.402 1.00 97.00 197 ASP A O 1
ATOM 1570 N N . LEU A 1 198 ? 10.337 -17.817 -15.599 1.00 96.50 198 LEU A N 1
ATOM 1571 C CA . LEU A 1 198 ? 11.494 -18.030 -14.718 1.00 96.50 198 LEU A CA 1
ATOM 1572 C C . LEU A 1 198 ? 11.200 -19.040 -13.609 1.00 96.50 198 LEU A C 1
ATOM 1574 O O . LEU A 1 198 ? 11.982 -19.958 -13.385 1.00 96.50 198 LEU A O 1
ATOM 1578 N N . HIS A 1 199 ? 10.065 -18.885 -12.922 1.00 97.38 199 HIS A N 1
ATOM 1579 C CA . HIS A 1 199 ? 9.661 -19.726 -11.790 1.00 97.38 199 HIS A CA 1
ATOM 1580 C C . HIS A 1 199 ? 8.219 -20.230 -11.964 1.00 97.38 199 HIS A C 1
ATOM 1582 O O . HIS A 1 199 ? 7.348 -19.905 -11.150 1.00 97.38 199 HIS A O 1
ATOM 1588 N N . PRO A 1 200 ? 7.926 -21.047 -12.998 1.00 97.62 200 PRO A N 1
ATOM 1589 C CA . PRO A 1 200 ? 6.562 -21.501 -13.282 1.00 97.62 200 PRO A CA 1
ATOM 1590 C C . PRO A 1 200 ? 5.973 -22.295 -12.113 1.00 97.62 200 PRO A C 1
ATOM 1592 O O . PRO A 1 200 ? 4.820 -22.087 -11.738 1.00 97.62 200 PRO A O 1
ATOM 1595 N N . ALA A 1 201 ? 6.783 -23.151 -11.478 1.00 98.00 201 ALA A N 1
ATOM 1596 C CA . ALA A 1 201 ? 6.366 -23.937 -10.321 1.00 98.00 201 ALA A CA 1
ATOM 1597 C C . ALA A 1 201 ? 5.890 -23.052 -9.158 1.00 98.00 201 ALA A C 1
ATOM 1599 O O . ALA A 1 201 ? 4.884 -23.362 -8.527 1.00 98.00 201 ALA A O 1
ATOM 1600 N N . ALA A 1 202 ? 6.553 -21.917 -8.904 1.00 97.69 202 ALA A N 1
ATOM 1601 C CA . ALA A 1 202 ? 6.142 -20.995 -7.849 1.00 97.69 202 ALA A CA 1
ATOM 1602 C C . ALA A 1 202 ? 4.746 -20.417 -8.125 1.00 97.69 202 ALA A C 1
ATOM 1604 O O . ALA A 1 202 ? 3.890 -20.413 -7.241 1.00 97.69 202 ALA A O 1
ATOM 1605 N N . PHE A 1 203 ? 4.494 -19.982 -9.364 1.00 97.38 203 PHE A N 1
ATOM 1606 C CA . PHE A 1 203 ? 3.193 -19.452 -9.766 1.00 97.38 203 PHE A CA 1
ATOM 1607 C C . PHE A 1 203 ? 2.089 -20.514 -9.670 1.00 97.38 203 PHE A C 1
ATOM 1609 O O . PHE A 1 203 ? 1.065 -20.276 -9.027 1.00 97.38 203 PHE A O 1
ATOM 1616 N N . PHE A 1 204 ? 2.298 -21.694 -10.262 1.00 98.06 204 PHE A N 1
ATOM 1617 C CA . PHE A 1 204 ? 1.275 -22.741 -10.301 1.00 98.06 204 PHE A CA 1
ATOM 1618 C C . PHE A 1 204 ? 0.990 -23.340 -8.922 1.00 98.06 204 PHE A C 1
ATOM 1620 O O . PHE A 1 204 ? -0.179 -23.476 -8.565 1.00 98.06 204 PHE A O 1
ATOM 1627 N N . CYS A 1 205 ? 2.010 -23.608 -8.101 1.00 97.75 205 CYS A N 1
ATOM 1628 C CA . CYS A 1 205 ? 1.792 -24.091 -6.737 1.00 97.75 205 CYS A CA 1
ATOM 1629 C C . CYS A 1 205 ? 1.098 -23.034 -5.864 1.00 97.75 205 CYS A C 1
ATOM 1631 O O . CYS A 1 205 ? 0.224 -23.375 -5.067 1.00 97.75 205 CYS A O 1
ATOM 1633 N N . MET A 1 206 ? 1.428 -21.745 -6.014 1.00 96.06 206 MET A N 1
ATOM 1634 C CA . MET A 1 206 ? 0.711 -20.684 -5.298 1.00 96.06 206 MET A CA 1
ATOM 1635 C C . MET A 1 206 ? -0.754 -20.601 -5.746 1.00 96.06 206 MET A C 1
ATOM 1637 O O . MET A 1 206 ? -1.648 -20.493 -4.906 1.00 96.06 206 MET 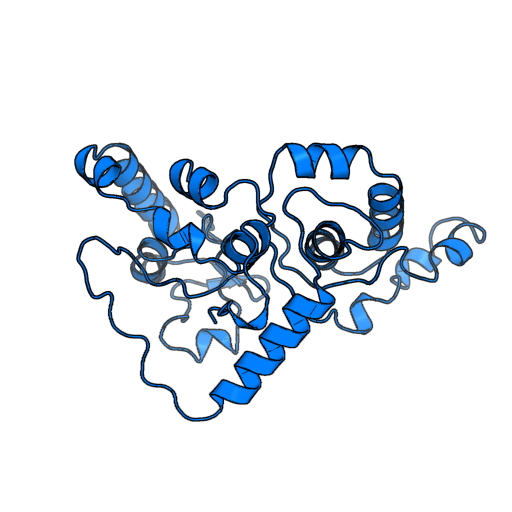A O 1
ATOM 1641 N N . TYR A 1 207 ? -1.013 -20.687 -7.054 1.00 96.38 207 TYR A N 1
ATOM 1642 C CA . TYR A 1 207 ? -2.365 -20.706 -7.612 1.00 96.38 207 TYR A CA 1
ATOM 1643 C C . TYR A 1 207 ? -3.185 -21.885 -7.076 1.00 96.38 207 TYR A C 1
ATOM 1645 O O . TYR A 1 207 ? -4.300 -21.682 -6.593 1.00 96.38 207 TYR A O 1
ATOM 1653 N N . GLU A 1 208 ? -2.620 -23.092 -7.093 1.00 96.81 208 GLU A N 1
ATOM 1654 C CA . GLU A 1 208 ? -3.242 -24.297 -6.542 1.00 96.81 208 GLU A CA 1
ATOM 1655 C C . GLU A 1 208 ? -3.581 -24.112 -5.059 1.00 96.81 208 GLU A C 1
ATOM 1657 O O . GLU A 1 208 ? -4.732 -24.294 -4.667 1.00 96.81 208 GLU A O 1
ATOM 1662 N N . LYS A 1 209 ? -2.637 -23.626 -4.242 1.00 93.38 209 LYS A N 1
ATOM 1663 C CA . LYS A 1 209 ? -2.871 -23.375 -2.809 1.00 93.38 209 LYS A CA 1
ATOM 1664 C C . LYS A 1 209 ? -3.947 -22.319 -2.557 1.00 93.38 209 LYS A C 1
ATOM 1666 O O . LYS A 1 209 ? -4.741 -22.459 -1.625 1.00 93.38 209 LYS A O 1
ATOM 1671 N N . ILE A 1 210 ? -4.008 -21.259 -3.365 1.00 92.31 210 ILE A N 1
ATOM 1672 C CA . ILE A 1 210 ? -5.087 -20.261 -3.281 1.00 92.31 210 ILE A CA 1
ATOM 1673 C C . ILE A 1 210 ? -6.428 -20.896 -3.673 1.00 92.31 210 ILE A C 1
ATOM 1675 O O . ILE A 1 210 ? -7.436 -20.643 -3.008 1.00 92.31 210 ILE A O 1
ATOM 1679 N N . ARG A 1 211 ? -6.454 -21.732 -4.717 1.00 94.56 211 ARG A N 1
ATOM 1680 C CA . ARG A 1 211 ? -7.663 -22.423 -5.179 1.00 94.56 211 ARG A CA 1
ATOM 1681 C C . ARG A 1 211 ? -8.177 -23.417 -4.141 1.00 94.56 211 ARG A C 1
ATOM 1683 O O . ARG A 1 211 ? -9.368 -23.388 -3.854 1.00 94.56 211 ARG A O 1
ATOM 1690 N N . GLU A 1 212 ? -7.303 -24.214 -3.533 1.00 92.75 212 GLU A N 1
ATOM 1691 C CA . GLU A 1 212 ? -7.628 -25.100 -2.407 1.00 92.75 212 GLU A CA 1
ATOM 1692 C C . GLU A 1 212 ? -8.271 -24.313 -1.255 1.00 92.75 212 GLU A C 1
ATOM 1694 O O . GLU A 1 212 ? -9.376 -24.638 -0.827 1.00 92.75 212 GLU A O 1
ATOM 1699 N N . ARG A 1 213 ? -7.646 -23.209 -0.811 1.00 88.88 213 ARG A N 1
ATOM 1700 C CA . ARG A 1 213 ? -8.201 -22.327 0.240 1.00 88.88 213 ARG A CA 1
ATOM 1701 C C . ARG A 1 213 ? -9.565 -21.746 -0.134 1.00 88.88 213 ARG A C 1
ATOM 1703 O O . ARG A 1 213 ? -10.402 -21.516 0.734 1.00 88.88 213 ARG A O 1
ATOM 1710 N N . ALA A 1 214 ? -9.784 -21.473 -1.418 1.00 89.75 214 ALA A N 1
ATOM 1711 C CA . ALA A 1 214 ? -11.050 -20.962 -1.925 1.00 89.75 214 ALA A CA 1
ATOM 1712 C C . ALA A 1 214 ? -12.138 -22.041 -2.052 1.00 89.75 214 ALA A C 1
ATOM 1714 O O . ALA A 1 214 ? -13.302 -21.679 -2.184 1.00 89.75 214 ALA A O 1
ATOM 1715 N N . LEU A 1 215 ? -11.798 -23.330 -2.013 1.00 92.25 215 LEU A N 1
ATOM 1716 C CA . LEU A 1 215 ? -12.759 -24.438 -2.069 1.00 92.25 215 LEU A CA 1
ATOM 1717 C C . LEU A 1 215 ? -12.995 -25.087 -0.695 1.00 92.25 215 LEU A C 1
ATOM 1719 O O . LEU A 1 215 ? -14.053 -25.668 -0.471 1.00 92.25 215 LEU A O 1
ATOM 1723 N N . ASP A 1 216 ? -12.052 -24.957 0.238 1.00 89.69 216 ASP A N 1
ATOM 1724 C CA . ASP A 1 216 ? -12.173 -25.466 1.605 1.00 89.69 216 ASP A CA 1
ATOM 1725 C C . ASP A 1 216 ? -13.121 -24.602 2.457 1.00 89.69 216 ASP A C 1
ATOM 1727 O O . ASP A 1 216 ? -12.753 -23.552 2.993 1.00 89.69 216 ASP A O 1
ATOM 1731 N N . PHE A 1 217 ? -14.360 -25.071 2.609 1.00 80.38 217 PHE A N 1
ATOM 1732 C CA . PHE A 1 217 ? -15.415 -24.382 3.357 1.00 80.38 217 PHE A CA 1
ATOM 1733 C C . PHE A 1 217 ? -15.103 -24.230 4.858 1.00 80.38 217 PHE A C 1
ATOM 1735 O O . PHE A 1 217 ? -15.479 -23.227 5.471 1.00 80.38 217 PHE A O 1
ATOM 1742 N N . ASN A 1 218 ? -14.384 -25.186 5.455 1.00 79.31 218 ASN A N 1
ATOM 1743 C CA . ASN A 1 218 ? -14.012 -25.136 6.871 1.00 79.31 218 ASN A CA 1
ATOM 1744 C C . ASN A 1 218 ? -12.943 -24.068 7.104 1.00 79.31 218 ASN A C 1
ATOM 1746 O O . ASN A 1 218 ? -13.070 -23.235 8.007 1.00 79.31 218 ASN A O 1
ATOM 1750 N N . ASN A 1 219 ? -11.927 -24.035 6.240 1.00 76.19 219 ASN A N 1
ATOM 1751 C CA . ASN A 1 219 ? -10.911 -22.988 6.256 1.00 76.19 219 ASN A CA 1
ATOM 1752 C C . ASN A 1 219 ? -11.548 -21.614 6.040 1.00 76.19 219 ASN A C 1
ATOM 1754 O O . ASN A 1 219 ? -11.320 -20.695 6.832 1.00 76.19 219 ASN A O 1
ATOM 1758 N N . GLN A 1 220 ? -12.449 -21.506 5.057 1.00 75.88 220 GLN A N 1
ATOM 1759 C CA . GLN A 1 220 ? -13.230 -20.295 4.853 1.00 75.88 220 GLN A CA 1
ATOM 1760 C C . GLN A 1 220 ? -13.927 -19.867 6.136 1.00 75.88 220 GLN A C 1
ATOM 1762 O O . GLN A 1 220 ? -13.758 -18.721 6.516 1.00 75.88 220 GLN A O 1
ATOM 1767 N N . GLN A 1 221 ? -14.677 -20.715 6.842 1.00 73.75 221 GLN A N 1
ATOM 1768 C CA . GLN A 1 221 ? -15.343 -20.304 8.087 1.00 73.75 221 GLN A CA 1
ATOM 1769 C C . GLN A 1 221 ? -14.362 -19.878 9.186 1.00 73.75 221 GLN A C 1
ATOM 1771 O O . GLN A 1 221 ? -14.596 -18.855 9.826 1.00 73.75 221 GLN A O 1
ATOM 1776 N N . SER A 1 222 ? -13.240 -20.581 9.336 1.00 81.88 222 SER A N 1
ATOM 1777 C CA . SER A 1 222 ? -12.265 -20.342 10.409 1.00 81.88 222 SER A CA 1
ATOM 1778 C C . SER A 1 222 ? -11.409 -19.073 10.263 1.00 81.88 222 SER A C 1
ATOM 1780 O O . SER A 1 222 ? -10.780 -18.653 11.235 1.00 81.88 222 SER A O 1
ATOM 1782 N N . PHE A 1 223 ? -11.370 -18.441 9.082 1.00 85.50 223 PHE A N 1
ATOM 1783 C CA . PHE A 1 223 ? -10.550 -17.246 8.861 1.00 85.50 223 PHE A CA 1
ATOM 1784 C C . PHE A 1 223 ? -11.066 -16.023 9.635 1.00 85.50 223 PHE A C 1
ATOM 1786 O O . PHE A 1 223 ? -12.086 -15.419 9.268 1.00 85.50 223 PHE A O 1
ATOM 1793 N N . ASP A 1 224 ? -10.299 -15.616 10.648 1.00 87.50 224 ASP A N 1
ATOM 1794 C CA . ASP A 1 224 ? -10.533 -14.418 11.449 1.00 87.50 224 ASP A CA 1
ATOM 1795 C C . ASP A 1 224 ? -9.881 -13.174 10.821 1.00 87.50 224 ASP A C 1
ATOM 1797 O O . ASP A 1 224 ? -8.674 -12.945 10.906 1.00 87.50 224 ASP A O 1
ATOM 1801 N N . ALA A 1 225 ? -10.711 -12.333 10.203 1.00 91.00 225 ALA A N 1
ATOM 1802 C CA . ALA A 1 225 ? -10.276 -11.059 9.638 1.00 91.00 225 ALA A CA 1
ATOM 1803 C C . ALA A 1 225 ? -10.238 -9.917 10.666 1.00 91.00 225 ALA A C 1
ATOM 1805 O O . ALA A 1 225 ? -9.736 -8.839 10.344 1.00 91.00 225 ALA A O 1
ATOM 1806 N N . SER A 1 226 ? -10.754 -10.114 11.886 1.00 90.12 226 SER A N 1
ATOM 1807 C CA . SER A 1 226 ? -10.853 -9.052 12.897 1.00 90.12 226 SER A CA 1
ATOM 1808 C C . SER A 1 226 ? -9.489 -8.458 13.238 1.00 90.12 226 SER A C 1
ATOM 1810 O O . SER A 1 226 ? -9.383 -7.284 13.579 1.00 90.12 226 SER A O 1
ATOM 1812 N N . TYR A 1 227 ? -8.415 -9.225 13.065 1.00 87.56 227 TYR A N 1
ATOM 1813 C CA . TYR A 1 227 ? -7.058 -8.767 13.309 1.00 87.56 227 TYR A CA 1
ATOM 1814 C C . TYR A 1 227 ? -6.633 -7.593 12.410 1.00 87.56 227 TYR A C 1
ATOM 1816 O O . TYR A 1 227 ? -5.883 -6.729 12.858 1.00 87.56 227 TYR A O 1
ATOM 1824 N N . TYR A 1 228 ? -7.187 -7.478 11.199 1.00 92.88 228 TYR A N 1
ATOM 1825 C CA . TYR A 1 228 ? -6.946 -6.333 10.314 1.00 92.88 228 TYR A CA 1
ATOM 1826 C C . TYR A 1 228 ? -7.564 -5.030 10.839 1.00 92.88 228 TYR A C 1
ATOM 1828 O O . TYR A 1 228 ? -7.085 -3.956 10.490 1.00 92.88 228 TYR A O 1
ATOM 1836 N N . SER A 1 229 ? -8.541 -5.099 11.752 1.00 92.88 229 SER A N 1
ATOM 1837 C CA . SER A 1 229 ? -9.058 -3.904 12.440 1.00 92.88 229 SER A CA 1
ATOM 1838 C C . SER A 1 229 ? -8.044 -3.273 13.405 1.00 92.88 229 SER A C 1
ATOM 1840 O O . SER A 1 229 ? -8.233 -2.153 13.876 1.00 92.88 229 SER A O 1
ATOM 1842 N N . LYS A 1 230 ? -6.948 -3.986 13.709 1.00 91.94 230 LYS A N 1
ATOM 1843 C CA . LYS A 1 230 ? -5.846 -3.477 14.534 1.00 91.94 230 LYS A CA 1
ATOM 1844 C C . LYS A 1 230 ? -4.856 -2.630 13.744 1.00 91.94 230 LYS A C 1
ATOM 1846 O O . LYS A 1 230 ? -3.952 -2.070 14.357 1.00 91.94 230 LYS A O 1
ATOM 1851 N N . LEU A 1 231 ? -5.002 -2.550 12.422 1.00 93.31 231 LEU A N 1
ATOM 1852 C CA . LEU A 1 231 ? -4.160 -1.698 11.600 1.00 93.31 231 LEU A CA 1
ATOM 1853 C C . LEU A 1 231 ? -4.318 -0.225 12.012 1.00 93.31 231 LEU A C 1
ATOM 1855 O O . LEU A 1 231 ? -5.450 0.207 12.253 1.00 93.31 231 LEU A O 1
ATOM 1859 N N . PRO A 1 232 ? -3.219 0.549 12.062 1.00 93.06 232 PRO A N 1
ATOM 1860 C CA . PRO A 1 232 ? -3.228 1.928 12.540 1.00 93.06 232 PRO A CA 1
ATOM 1861 C C . PRO A 1 232 ? -4.316 2.810 11.927 1.00 93.06 232 PRO A C 1
ATOM 1863 O O . PRO A 1 232 ? -5.105 3.408 12.650 1.00 93.06 232 PRO A O 1
ATOM 1866 N N . GLN A 1 233 ? -4.432 2.816 10.600 1.00 92.75 233 GLN A N 1
ATOM 1867 C CA . GLN A 1 233 ? -5.429 3.602 9.876 1.00 92.75 233 GLN A CA 1
ATOM 1868 C C . GLN A 1 233 ? -6.872 3.235 10.256 1.00 92.75 233 GLN A C 1
ATOM 1870 O O . GLN A 1 233 ? -7.717 4.118 10.372 1.00 92.75 233 GLN A O 1
ATOM 1875 N N . VAL A 1 234 ? -7.152 1.954 10.530 1.00 95.50 234 VAL A N 1
ATOM 1876 C CA . VAL A 1 234 ? -8.486 1.500 10.958 1.00 95.50 234 VAL A CA 1
ATOM 1877 C C . VAL A 1 234 ? -8.784 1.980 12.371 1.00 95.50 234 VAL A C 1
ATOM 1879 O O . VAL A 1 234 ? -9.881 2.451 12.657 1.00 95.50 234 VAL A O 1
ATOM 1882 N N . GLN A 1 235 ? -7.800 1.889 13.263 1.00 95.12 235 GLN A N 1
ATOM 1883 C CA . GLN A 1 235 ? -7.946 2.339 14.642 1.00 95.12 235 GLN A CA 1
ATOM 1884 C C . GLN A 1 235 ? -8.172 3.849 14.738 1.00 95.12 235 GLN A C 1
ATOM 1886 O O . GLN A 1 235 ? -9.065 4.270 15.473 1.00 95.12 235 GLN A O 1
ATOM 1891 N N . LEU A 1 236 ? -7.416 4.635 13.968 1.00 93.06 236 LEU A N 1
ATOM 1892 C CA . LEU A 1 236 ? -7.594 6.084 13.864 1.00 93.06 236 LEU A CA 1
ATOM 1893 C C . LEU A 1 236 ? -8.983 6.430 13.314 1.00 93.06 236 LEU A C 1
ATOM 1895 O O . LEU A 1 236 ? -9.697 7.233 13.906 1.00 93.06 236 LEU A O 1
ATOM 1899 N N . SER A 1 237 ? -9.419 5.754 12.245 1.00 92.75 237 SER A N 1
ATOM 1900 C CA . SER A 1 237 ? -10.762 5.952 11.679 1.00 92.75 237 SER A CA 1
ATOM 1901 C C . SER A 1 237 ? -11.893 5.581 12.646 1.00 92.75 237 SER A C 1
ATOM 1903 O O . SER A 1 237 ? -13.002 6.086 12.497 1.00 92.75 237 SER A O 1
ATOM 1905 N N . ASN A 1 238 ? -11.630 4.714 13.626 1.00 93.44 238 ASN A N 1
ATOM 1906 C CA . ASN A 1 238 ? -12.576 4.342 14.681 1.00 93.44 238 ASN A CA 1
ATOM 1907 C C . ASN A 1 238 ? -12.463 5.240 15.932 1.00 93.44 238 ASN A C 1
ATOM 1909 O O . ASN A 1 238 ? -13.014 4.898 16.978 1.00 93.44 238 ASN A O 1
ATOM 1913 N N . GLY A 1 239 ? -11.745 6.365 15.851 1.00 92.31 239 GLY A N 1
ATOM 1914 C CA . GLY A 1 239 ? -11.680 7.380 16.904 1.00 92.31 239 GLY A CA 1
ATOM 1915 C C . GLY A 1 239 ? -10.605 7.161 17.970 1.00 92.31 239 GLY A C 1
ATOM 1916 O O . GLY A 1 239 ? -10.613 7.866 18.977 1.00 92.31 239 GLY A O 1
ATOM 1917 N N . LYS A 1 240 ? -9.674 6.213 17.788 1.00 93.94 240 LYS A N 1
ATOM 1918 C CA . LYS A 1 240 ? -8.496 6.140 18.669 1.00 93.94 240 LYS A CA 1
ATOM 1919 C C . LYS A 1 240 ? -7.546 7.299 18.392 1.00 93.94 240 LYS A C 1
ATOM 1921 O O . LYS A 1 240 ? -7.380 7.696 17.241 1.00 93.94 240 LYS A O 1
ATOM 1926 N N . SER A 1 241 ? -6.874 7.781 19.434 1.00 92.31 241 SER A N 1
ATOM 1927 C CA . SER A 1 241 ? -5.808 8.772 19.272 1.00 92.31 241 SER A CA 1
ATOM 1928 C C . SER A 1 241 ? -4.518 8.119 18.768 1.00 92.31 241 SER A C 1
ATOM 1930 O O . SER A 1 241 ? -4.306 6.913 18.931 1.00 92.31 241 SER A O 1
ATOM 1932 N N . LEU A 1 242 ? -3.631 8.912 18.168 1.00 89.75 242 LEU A N 1
ATOM 1933 C CA . LEU A 1 242 ? -2.380 8.430 17.578 1.00 89.75 242 LEU A CA 1
ATOM 1934 C C . LEU A 1 242 ? -1.445 7.769 18.603 1.00 89.75 242 LEU A C 1
ATOM 1936 O O . LEU A 1 242 ? -0.725 6.826 18.280 1.00 89.75 242 LEU A O 1
ATOM 1940 N N . GLU A 1 243 ? -1.488 8.210 19.857 1.00 88.12 243 GLU A N 1
ATOM 1941 C CA . GLU A 1 243 ? -0.690 7.680 20.967 1.00 88.12 243 GLU A CA 1
ATOM 1942 C C . GLU A 1 243 ? -1.119 6.262 21.359 1.00 88.12 243 GLU A C 1
ATOM 1944 O O . GLU A 1 243 ? -0.301 5.467 21.821 1.00 88.12 243 GLU A O 1
ATOM 1949 N N . GLN A 1 244 ? -2.397 5.931 21.159 1.00 88.12 244 GLN A N 1
ATOM 1950 C CA . GLN A 1 244 ? -2.979 4.624 21.481 1.00 88.12 244 GLN A CA 1
ATOM 1951 C C . GLN A 1 244 ? -2.745 3.580 20.382 1.00 88.12 244 GLN A C 1
ATOM 1953 O O . GLN A 1 244 ? -3.065 2.399 20.564 1.00 88.12 244 GLN A O 1
ATOM 1958 N N . VAL A 1 245 ? -2.232 4.010 19.230 1.00 88.50 245 VAL A N 1
ATOM 1959 C CA . VAL A 1 245 ? -2.038 3.182 18.045 1.00 88.50 245 VAL A CA 1
ATOM 1960 C C . VAL A 1 245 ? -0.597 2.682 17.984 1.00 88.50 245 VAL A C 1
ATOM 1962 O O . VAL A 1 245 ? 0.355 3.425 18.218 1.00 88.50 245 VAL A O 1
ATOM 1965 N N . LYS A 1 246 ? -0.437 1.398 17.649 1.00 85.19 246 LYS A N 1
ATOM 1966 C CA . LYS A 1 246 ? 0.869 0.754 17.477 1.00 85.19 246 LYS A CA 1
ATOM 1967 C C . LYS A 1 246 ? 1.109 0.425 16.011 1.00 85.19 246 LYS A C 1
ATOM 1969 O O . LYS A 1 246 ? 0.277 -0.232 15.386 1.00 85.19 246 LYS A O 1
ATOM 1974 N N . PHE A 1 247 ? 2.275 0.807 15.504 1.00 81.75 247 PHE A N 1
ATOM 1975 C CA . PHE A 1 247 ? 2.725 0.415 14.174 1.00 81.75 247 PHE A CA 1
ATOM 1976 C C . PHE A 1 247 ? 3.423 -0.947 14.190 1.00 81.75 247 PHE A C 1
ATOM 1978 O O . PHE A 1 247 ? 4.018 -1.366 15.186 1.00 81.75 247 PHE A O 1
ATOM 1985 N N . PHE A 1 248 ? 3.308 -1.648 13.066 1.00 79.81 248 PHE A N 1
ATOM 1986 C CA . PHE A 1 248 ? 3.932 -2.945 12.820 1.00 79.81 248 PHE A CA 1
ATOM 1987 C C . PHE A 1 248 ? 5.032 -2.749 11.767 1.00 79.81 248 PHE A C 1
ATOM 1989 O O . PHE A 1 248 ? 4.767 -2.082 10.761 1.00 79.81 248 PHE A O 1
ATOM 1996 N N . PHE A 1 249 ? 6.224 -3.306 12.011 1.00 67.38 249 PHE A N 1
ATOM 1997 C CA . PHE A 1 249 ? 7.440 -3.174 11.193 1.00 67.38 249 PHE A CA 1
ATOM 1998 C C . PHE A 1 249 ? 8.135 -4.533 11.008 1.00 67.38 249 PHE A C 1
ATOM 2000 O O . PHE A 1 249 ? 7.985 -5.389 11.916 1.00 67.38 249 PHE A O 1
#

Sequence (249 aa):
MVRIFKALNGTFNAEVTMLESYRKSVSKISKIYDEIILVQHFSKPPLPLWKSSLSATFSRESANVIAKSVKTFELLLYLKHTSCSDESLWATLGGNPDYILMPGGFSASEFYSKIMSDLYSTKTPSSKPSSPKSKSQPFPLRSYYISRYQVWEGKDELRTDLKCAGNFSNYSCIFGIGDLSNLLIRPELVGHKFYVDLHPAAFFCMYEKIRERALDFNNQQSFDASYYSKLPQVQLSNGKSLEQVKFFF

Foldseek 3Di:
DVLLVVLLVQAKFWDWDADDPQQQDQDPVVVVDDDPVVCVVLPHALFPWTFTDLDMDGDVQLVVQCVPPPSNVSNVVNLVRGPPSSRGRRCRSQAGCVRGVGGNGYNSVLVHVLVVVQVVVCVPPDDDDDDDPDPLQLEDQQFLHAQEDWAFPDPQCVDPLRNAPFDDDPRTHAHALVCVVSVVSYSHDYYPDHDCVGHVVNVVVNVVVVVVCVPPPVNVVSHDSNNSCLRQSNCVVVPDDSVPHDGHD

Secondary structure (DSSP, 8-state):
-HHHHHHHTT--B---BPPPGGGGSPPGGGGSSS-TTHHHHTSS-SS---B--S--B--HHHHHHHHH-HHHHHHHHHHTTSTTGGGGTHHHHHS-TTT---TT---HHHHHHHHHHHHHHTTTT---PPP--STT-S-----S--S-EE-BTTTTTTSGGG--SSEEETTEEE--GGGHHHHTT---S-EE---TTT-HHHHHHHHHHHHHHHH-HHHHHH---GGGGGSHHHHHHTT--GGG-----

pLDDT: mean 84.16, std 16.96, range [37.59, 98.44]

Radius of gyration: 19.95 Å; chains: 1; bounding box: 36×54×48 Å